Protein AF-A0A937QHF5-F1 (afdb_monomer_lite)

Foldseek 3Di:
DDLQQQDFLQLLLLLLVLVLVDPFQFQVVSVVSSVVRGDDPPSSVVLCVLLVQWDDDPRGIDGDPLSVVLSVVCVVDPCNSLSSLLQVVCSVLVDDGPCLVVVLVLLLQWDDDDLWTKHQDDPVSCVVCVSVVVRCVSSVQWDADPVRRMIIGDQFCVLSSLVSNVPDDDPPVSVVVSVVLQVVLQVLQLVVVLVVLLVVCVVPVVQSVVKDQVCVPPVLLLAGIWHWDNDAPPVRHTQIAGEHEFEAAPRPLDGDGDPSNLVSLVVCFQSYKYWYWHRPGRSDTDPVSTDIDGSCNVVEVVCVVVYDDDDDDDDDDDDDDDD

Structure (mmCIF, N/CA/C/O backbone):
data_AF-A0A937QHF5-F1
#
_entry.id   AF-A0A937QHF5-F1
#
loop_
_atom_site.group_PDB
_atom_site.id
_atom_site.type_symbol
_atom_site.label_atom_id
_atom_site.label_alt_id
_atom_site.label_comp_id
_atom_site.label_asym_id
_atom_site.label_entity_id
_atom_site.label_seq_id
_atom_site.pdbx_PDB_ins_code
_atom_site.Cartn_x
_atom_site.Cartn_y
_atom_site.Cartn_z
_atom_site.occupancy
_atom_site.B_iso_or_equiv
_atom_site.auth_seq_id
_atom_site.auth_comp_id
_atom_site.auth_asym_id
_atom_site.auth_atom_id
_atom_site.pdbx_PDB_model_num
ATOM 1 N N . MET A 1 1 ? -17.639 11.696 21.723 1.00 51.00 1 MET A N 1
ATOM 2 C CA . MET A 1 1 ? -16.588 10.668 21.865 1.00 51.00 1 MET A CA 1
ATOM 3 C C . MET A 1 1 ? -16.158 10.276 20.472 1.00 51.00 1 MET A C 1
ATOM 5 O O . MET A 1 1 ? -17.028 10.080 19.632 1.00 51.00 1 MET A O 1
ATOM 9 N N . SER A 1 2 ? -14.855 10.285 20.214 1.00 70.69 2 SER A N 1
ATOM 10 C CA . SER A 1 2 ? -14.292 9.905 18.921 1.00 70.69 2 SER A CA 1
ATOM 11 C C . SER A 1 2 ? -14.379 8.388 18.758 1.00 70.69 2 SER A C 1
ATOM 13 O O . SER A 1 2 ? -14.195 7.658 19.732 1.00 70.69 2 SER A O 1
ATOM 15 N N . ALA A 1 3 ? -14.625 7.901 17.537 1.00 77.19 3 ALA A N 1
ATOM 16 C CA . ALA A 1 3 ? -14.633 6.463 17.236 1.00 77.19 3 ALA A CA 1
ATOM 17 C C . ALA A 1 3 ? -13.312 5.772 17.637 1.00 77.19 3 ALA A C 1
ATOM 19 O O . ALA A 1 3 ? -13.292 4.588 17.947 1.00 77.19 3 ALA A O 1
ATOM 20 N N . PHE A 1 4 ? -12.222 6.539 17.702 1.00 91.19 4 PHE A N 1
ATOM 21 C CA . PHE A 1 4 ? -10.872 6.065 17.996 1.00 91.19 4 PHE A CA 1
ATOM 22 C C . PHE A 1 4 ? -10.519 6.032 19.488 1.00 91.19 4 PHE A C 1
ATOM 24 O O . PHE A 1 4 ? -9.491 5.468 19.843 1.00 91.19 4 PHE A O 1
ATOM 31 N N . ASP A 1 5 ? -11.349 6.590 20.380 1.00 89.62 5 ASP A N 1
ATOM 32 C CA . ASP A 1 5 ? -11.025 6.687 21.819 1.00 89.62 5 ASP A CA 1
ATOM 33 C C . ASP A 1 5 ? -10.860 5.310 22.494 1.00 89.62 5 ASP A C 1
ATOM 35 O O . ASP A 1 5 ? -10.278 5.203 23.572 1.00 89.62 5 ASP A O 1
ATOM 39 N N . LYS A 1 6 ? -11.392 4.254 21.869 1.00 93.25 6 LYS A N 1
ATOM 40 C CA . LYS A 1 6 ? -11.415 2.879 22.383 1.00 93.25 6 LYS A CA 1
ATOM 41 C C . LYS A 1 6 ? -10.720 1.884 21.453 1.00 93.25 6 LYS A C 1
ATOM 43 O O . LYS A 1 6 ? -10.974 0.687 21.576 1.00 93.25 6 LYS A O 1
ATOM 48 N N . ILE A 1 7 ? -9.902 2.373 20.521 1.00 94.50 7 ILE A N 1
ATOM 49 C CA . ILE A 1 7 ? -9.184 1.564 19.532 1.00 94.50 7 ILE A CA 1
ATOM 50 C C . ILE A 1 7 ? -7.680 1.780 19.714 1.00 94.50 7 ILE A C 1
ATOM 52 O O . ILE A 1 7 ? -7.208 2.905 19.851 1.00 94.50 7 ILE A O 1
ATOM 56 N N . SER A 1 8 ? -6.923 0.687 19.687 1.00 95.25 8 SER A N 1
ATOM 57 C CA . SER A 1 8 ? -5.464 0.668 19.793 1.00 95.25 8 SER A CA 1
ATOM 58 C C . SER A 1 8 ? -4.889 -0.523 19.035 1.00 95.25 8 SER A C 1
ATOM 60 O O . SER A 1 8 ? -5.563 -1.535 18.815 1.00 95.25 8 SER A O 1
ATOM 62 N N . VAL A 1 9 ? -3.608 -0.443 18.688 1.00 95.38 9 VAL A N 1
ATOM 63 C CA . VAL A 1 9 ? -2.824 -1.536 18.102 1.00 95.38 9 VAL A CA 1
ATOM 64 C C . VAL A 1 9 ? -2.873 -2.766 18.994 1.00 95.38 9 VAL A C 1
ATOM 66 O O . VAL A 1 9 ? -3.010 -3.876 18.486 1.00 95.38 9 VAL A O 1
ATOM 69 N N . ARG A 1 10 ? -2.838 -2.593 20.321 1.00 95.56 10 ARG A N 1
ATOM 70 C CA . ARG A 1 10 ? -2.976 -3.704 21.270 1.00 95.56 10 ARG A CA 1
ATOM 71 C C . ARG A 1 10 ? -4.306 -4.433 21.090 1.00 95.56 10 ARG A C 1
ATOM 73 O O . ARG A 1 10 ? -4.305 -5.651 20.960 1.00 95.56 10 ARG A O 1
ATOM 80 N N . GLN A 1 11 ? -5.422 -3.708 21.066 1.00 96.81 11 GLN A N 1
ATOM 81 C CA . GLN A 1 11 ? -6.750 -4.309 20.900 1.00 96.81 11 GLN A CA 1
ATOM 82 C C . GLN A 1 11 ? -6.880 -5.019 19.553 1.00 96.81 11 GLN A C 1
ATOM 84 O O . GLN A 1 11 ? -7.292 -6.176 19.496 1.00 96.81 11 GLN A O 1
ATOM 89 N N . ILE A 1 12 ? -6.443 -4.372 18.472 1.00 97.50 12 ILE A N 1
ATOM 90 C CA . ILE A 1 12 ? -6.476 -4.975 17.136 1.00 97.50 12 ILE A CA 1
ATOM 91 C C . ILE A 1 12 ? -5.572 -6.213 17.072 1.00 97.50 12 ILE A C 1
ATOM 93 O O . ILE A 1 12 ? -5.954 -7.219 16.472 1.00 97.50 12 ILE A O 1
ATOM 97 N N . SER A 1 13 ? -4.402 -6.175 17.712 1.00 96.81 13 SER A N 1
ATOM 98 C CA . SER A 1 13 ? -3.488 -7.313 17.803 1.00 96.81 13 SER A CA 1
ATOM 99 C C . SER A 1 13 ? -4.121 -8.473 18.565 1.00 96.81 13 SER A C 1
ATOM 101 O O . SER A 1 13 ? -4.090 -9.594 18.071 1.00 96.81 13 SER A O 1
ATOM 103 N N . THR A 1 14 ? -4.753 -8.221 19.716 1.00 97.06 14 THR A N 1
ATOM 104 C CA . THR A 1 14 ? -5.452 -9.260 20.490 1.00 97.06 14 THR A CA 1
ATOM 105 C C . THR A 1 14 ? -6.606 -9.874 19.701 1.00 97.06 14 THR A C 1
ATOM 107 O O . THR A 1 14 ? -6.771 -11.092 19.695 1.00 97.06 14 THR A O 1
ATOM 110 N N . LEU A 1 15 ? -7.403 -9.066 18.995 1.00 97.81 15 LEU A N 1
ATOM 111 C CA . LEU A 1 15 ? -8.476 -9.602 18.154 1.00 97.81 15 LEU A CA 1
ATOM 112 C C . LEU A 1 15 ? -7.919 -10.412 16.978 1.00 97.81 15 LEU A C 1
ATOM 114 O O . LEU A 1 15 ? -8.430 -11.492 16.685 1.00 97.81 15 LEU A O 1
ATOM 118 N N . SER A 1 16 ? -6.849 -9.929 16.344 1.00 97.00 16 SER A N 1
ATOM 119 C CA . SER A 1 16 ? -6.168 -10.633 15.252 1.00 97.00 16 SER A CA 1
ATOM 120 C C . SER A 1 16 ? -5.610 -11.976 15.719 1.00 97.00 16 SER A C 1
ATOM 122 O O . SER A 1 16 ? -5.812 -12.982 15.048 1.00 97.00 16 SER A O 1
ATOM 124 N N . GLU A 1 17 ? -4.997 -12.024 16.899 1.00 96.00 17 GLU A N 1
ATOM 125 C CA . GLU A 1 17 ? -4.512 -13.252 17.529 1.00 96.00 17 GLU A CA 1
ATOM 126 C C . GLU A 1 17 ? -5.655 -14.248 17.752 1.00 96.00 17 GLU A C 1
ATOM 128 O O . GLU A 1 17 ? -5.621 -15.349 17.201 1.00 96.00 17 GLU A O 1
ATOM 133 N N . VAL A 1 18 ? -6.733 -13.832 18.426 1.00 96.81 18 VAL A N 1
ATOM 134 C CA . VAL A 1 18 ? -7.896 -14.692 18.703 1.00 96.81 18 VAL A CA 1
ATOM 135 C C . VAL A 1 18 ? -8.549 -15.215 17.420 1.00 96.81 18 VAL A C 1
ATOM 137 O O . VAL A 1 18 ? -8.919 -16.393 17.353 1.00 96.81 18 VAL A O 1
ATOM 140 N N . LEU A 1 19 ? -8.703 -14.364 16.401 1.00 96.44 19 LEU A N 1
ATOM 141 C CA . LEU A 1 19 ? -9.231 -14.756 15.091 1.00 96.44 19 LEU A CA 1
ATOM 142 C C . LEU A 1 19 ? -8.278 -15.707 14.367 1.00 96.44 19 LEU A C 1
ATOM 144 O O . LEU A 1 19 ? -8.732 -16.647 13.716 1.00 96.44 19 LEU A O 1
ATOM 148 N N . SER A 1 20 ? -6.969 -15.490 14.498 1.00 94.25 20 SER A N 1
ATOM 149 C CA . SER A 1 20 ? -5.966 -16.363 13.908 1.00 94.25 20 SER A CA 1
ATOM 150 C C . SER A 1 20 ? -5.939 -17.726 14.592 1.00 94.25 20 SER A C 1
ATOM 152 O O . SER A 1 20 ? -5.767 -18.711 13.903 1.00 94.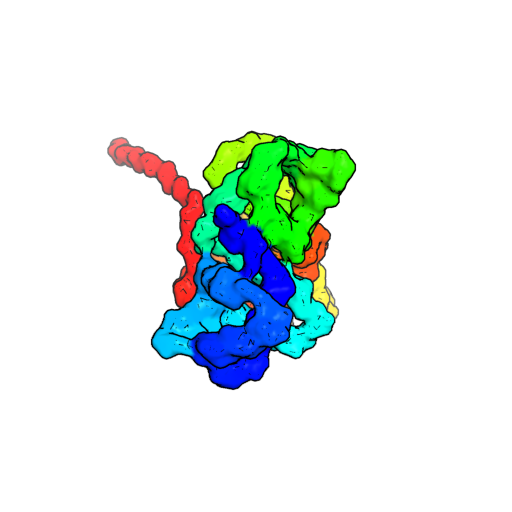25 20 SER A O 1
ATOM 154 N N . GLU A 1 21 ? -6.155 -17.853 15.895 1.00 92.94 21 GLU A N 1
ATOM 155 C CA . GLU A 1 21 ? -6.046 -19.145 16.594 1.00 92.94 21 GLU A CA 1
ATOM 156 C C . GLU A 1 21 ? -7.351 -19.950 16.612 1.00 92.94 21 GLU A C 1
ATOM 158 O O . GLU A 1 21 ? -7.370 -21.143 16.922 1.00 92.94 21 GLU A O 1
ATOM 163 N N . SER A 1 22 ? -8.476 -19.310 16.297 1.00 92.75 22 SER A N 1
ATOM 164 C CA . SER A 1 22 ? -9.787 -19.941 16.408 1.00 92.75 22 SER A CA 1
ATOM 165 C C . SER A 1 22 ? -10.148 -20.756 15.167 1.00 92.75 22 SER A C 1
ATOM 167 O O . SER A 1 22 ? -10.218 -20.246 14.054 1.00 92.75 22 SER A O 1
ATOM 169 N N . THR A 1 23 ? -10.468 -22.033 15.377 1.00 89.56 23 THR A N 1
ATOM 170 C CA . THR A 1 23 ? -10.995 -22.932 14.335 1.00 89.56 23 THR A CA 1
ATOM 171 C C . THR A 1 23 ? -12.448 -22.628 13.970 1.00 89.56 23 THR A C 1
ATOM 173 O O . THR A 1 23 ? -12.869 -22.875 12.843 1.00 89.56 23 THR A O 1
ATOM 176 N N . LEU A 1 24 ? -13.216 -22.077 14.916 1.00 93.00 24 LEU A N 1
ATOM 177 C CA . LEU A 1 24 ? -14.615 -21.699 14.748 1.00 93.00 24 LEU A CA 1
ATOM 178 C C . LEU A 1 24 ? -14.781 -20.195 14.980 1.00 93.00 24 LEU A C 1
ATOM 180 O O . LEU A 1 24 ? -14.560 -19.703 16.085 1.00 93.00 24 LEU A O 1
ATOM 184 N N . LEU A 1 25 ? -15.231 -19.479 13.953 1.00 95.69 25 LEU A N 1
ATOM 185 C CA . LEU A 1 25 ? -15.378 -18.023 13.966 1.00 95.69 25 LEU A CA 1
ATOM 186 C C . LEU A 1 25 ? -16.807 -17.587 14.334 1.00 95.69 25 LEU A C 1
ATOM 188 O O . LEU A 1 25 ? -17.426 -16.792 13.634 1.00 95.69 25 LEU A O 1
ATOM 192 N N . LYS A 1 26 ? -17.362 -18.123 15.428 1.00 97.50 26 LYS A N 1
ATOM 193 C CA . LYS A 1 26 ? -18.636 -17.630 15.991 1.00 97.50 26 LYS A CA 1
ATOM 194 C C . LYS A 1 26 ? -18.390 -16.359 16.801 1.00 97.50 26 LYS A C 1
ATOM 196 O O . LYS A 1 26 ? -17.503 -16.366 17.651 1.00 97.50 26 LYS A O 1
ATOM 201 N N . ARG A 1 27 ? -19.191 -15.310 16.592 1.00 96.75 27 ARG A N 1
ATOM 202 C CA . ARG A 1 27 ? -18.989 -13.990 17.212 1.00 96.75 27 ARG A CA 1
ATOM 203 C C . ARG A 1 27 ? -18.880 -14.058 18.734 1.00 96.75 27 ARG A C 1
ATOM 205 O O . ARG A 1 27 ? -17.865 -13.636 19.271 1.00 96.75 27 ARG A O 1
ATOM 212 N N . GLU A 1 28 ? -19.849 -14.680 19.401 1.00 96.44 28 GLU A N 1
ATOM 213 C CA . GLU A 1 28 ? -19.876 -14.816 20.868 1.00 96.44 28 GLU A CA 1
ATOM 214 C C . GLU A 1 28 ? -18.630 -15.526 21.424 1.00 96.44 28 GLU A C 1
ATOM 216 O O . GLU A 1 28 ? -18.090 -15.155 22.467 1.00 96.44 28 GLU A O 1
ATOM 221 N N . LEU A 1 29 ? -18.136 -16.546 20.710 1.00 96.94 29 LEU A N 1
ATOM 222 C CA . LEU A 1 29 ? -16.936 -17.281 21.110 1.00 96.94 29 LEU A CA 1
ATOM 223 C C . LEU A 1 29 ? -15.683 -16.409 20.982 1.00 96.94 29 LEU A C 1
ATOM 225 O O . LEU A 1 29 ? -14.833 -16.417 21.872 1.00 96.94 29 LEU A O 1
ATOM 229 N N . ILE A 1 30 ? -15.560 -15.686 19.869 1.00 98.19 30 ILE A N 1
ATOM 230 C CA . ILE A 1 30 ? -14.436 -14.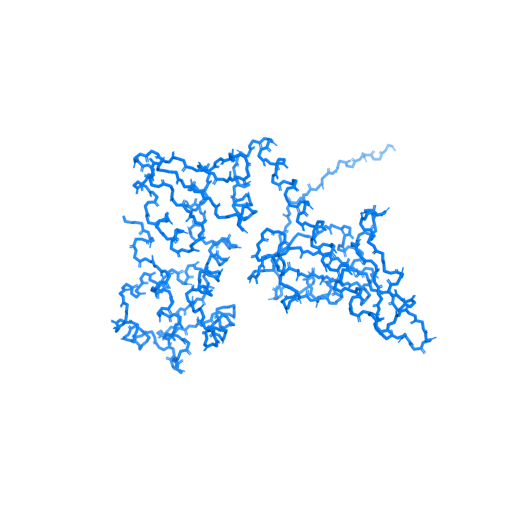783 19.617 1.00 98.19 30 ILE A CA 1
ATOM 231 C C . ILE A 1 30 ? -14.443 -13.636 20.629 1.00 98.19 30 ILE A C 1
ATOM 233 O O . ILE A 1 30 ? -13.404 -13.357 21.221 1.00 98.19 30 ILE A O 1
ATOM 237 N N . GLU A 1 31 ? -15.605 -13.045 20.897 1.00 98.25 31 GLU A N 1
ATOM 238 C CA . GLU A 1 31 ? -15.783 -12.008 21.913 1.00 98.25 31 GLU A CA 1
ATOM 239 C C . GLU A 1 31 ? -15.365 -12.501 23.302 1.00 98.25 31 GLU A C 1
ATOM 241 O O . GLU A 1 31 ? -14.530 -11.880 23.960 1.00 98.25 31 GLU A O 1
ATOM 246 N N . SER A 1 32 ? -15.858 -13.670 23.724 1.00 97.62 32 SER A N 1
ATOM 247 C CA . SER A 1 32 ? -15.503 -14.259 25.019 1.00 97.62 32 SER A CA 1
ATOM 248 C C . SER A 1 32 ? -14.000 -14.516 25.164 1.00 97.62 32 SER A C 1
ATOM 250 O O . SER A 1 32 ? -13.444 -14.319 26.245 1.00 97.62 32 SER A O 1
ATOM 252 N N . LYS A 1 33 ? -13.321 -14.953 24.096 1.00 97.69 33 LYS A N 1
ATOM 253 C CA . LYS A 1 33 ? -11.862 -15.140 24.096 1.00 97.69 33 LYS A CA 1
ATOM 254 C C . LYS A 1 33 ? -11.116 -13.808 24.134 1.00 97.69 33 LYS A C 1
ATOM 256 O O . LYS A 1 33 ? -10.178 -13.667 24.911 1.00 97.69 33 LYS A O 1
ATOM 261 N N . TYR A 1 34 ? -11.546 -12.842 23.328 1.00 98.00 34 TYR A N 1
ATOM 262 C CA . TYR A 1 34 ? -10.957 -11.508 23.254 1.00 98.00 34 TYR A CA 1
ATOM 263 C C . TYR A 1 34 ? -10.997 -10.789 24.607 1.00 98.00 34 TYR A C 1
ATOM 265 O O . TYR A 1 34 ? -9.974 -10.282 25.074 1.00 98.00 34 TYR A O 1
ATOM 273 N N . LEU A 1 35 ? -12.153 -10.820 25.278 1.00 97.75 35 LEU A N 1
ATOM 274 C CA . LEU A 1 35 ? -12.383 -10.121 26.545 1.00 97.75 35 LEU A CA 1
ATOM 275 C C . LEU A 1 35 ? -11.547 -10.657 27.720 1.00 97.75 35 LEU A C 1
ATOM 277 O O . LEU A 1 35 ? -11.534 -10.052 28.788 1.00 97.75 35 LEU A O 1
ATOM 281 N N . ARG A 1 36 ? -10.813 -11.765 27.540 1.00 97.06 36 ARG A N 1
ATOM 282 C CA . ARG A 1 36 ? -9.842 -12.258 28.532 1.00 97.06 36 ARG A CA 1
ATOM 283 C C . ARG A 1 36 ? -8.568 -11.416 28.579 1.00 97.06 36 ARG A C 1
ATOM 285 O O . ARG A 1 36 ? -7.939 -11.349 29.628 1.00 97.06 36 ARG A O 1
ATOM 292 N N . ASN A 1 37 ? -8.192 -10.801 27.456 1.00 96.06 37 ASN A N 1
ATOM 293 C CA . ASN A 1 37 ? -6.886 -10.157 27.276 1.00 96.06 37 ASN A CA 1
ATOM 294 C C . ASN A 1 37 ? -6.981 -8.672 26.876 1.00 96.06 37 ASN A C 1
ATOM 296 O O . ASN A 1 37 ? -5.985 -7.943 26.961 1.00 96.06 37 ASN A O 1
ATOM 300 N N . ALA A 1 38 ? -8.164 -8.215 26.455 1.00 96.31 38 ALA A N 1
ATOM 301 C CA . ALA A 1 38 ? -8.421 -6.848 26.017 1.00 96.31 38 ALA A CA 1
ATOM 302 C C . ALA A 1 38 ? -9.860 -6.399 26.331 1.00 96.31 38 ALA A C 1
ATOM 304 O O . ALA A 1 38 ? -10.713 -7.189 26.723 1.00 96.31 38 ALA A O 1
ATOM 305 N N . THR A 1 39 ? -10.132 -5.106 26.157 1.00 96.31 39 THR A N 1
ATOM 306 C CA . THR A 1 39 ? -11.449 -4.479 26.356 1.00 96.31 39 THR A CA 1
ATOM 307 C C . THR A 1 39 ? -11.976 -3.888 25.046 1.00 96.31 39 THR A C 1
ATOM 309 O O . THR A 1 39 ? -11.252 -3.829 24.051 1.00 96.31 39 THR A O 1
ATOM 312 N N . HIS A 1 40 ? -13.234 -3.437 25.034 1.00 96.69 40 HIS A N 1
ATOM 313 C CA . HIS A 1 40 ? -13.861 -2.767 23.879 1.00 96.69 40 HIS A CA 1
ATOM 314 C C . HIS A 1 40 ? -13.893 -3.642 22.614 1.00 96.69 40 HIS A C 1
ATOM 316 O O . HIS A 1 40 ? -13.440 -3.244 21.538 1.00 96.69 40 HIS A O 1
ATOM 322 N N . PHE A 1 41 ? -14.390 -4.879 22.759 1.00 97.25 41 PHE A N 1
ATOM 323 C CA . PHE A 1 41 ? -14.550 -5.806 21.634 1.00 97.25 41 PHE A CA 1
ATOM 324 C C . PHE A 1 41 ? -15.405 -5.193 20.530 1.00 97.25 41 PHE A C 1
ATOM 326 O O . PHE A 1 41 ? -15.016 -5.239 19.366 1.00 97.25 41 PHE A O 1
ATOM 333 N N . GLN A 1 42 ? -16.537 -4.595 20.913 1.00 96.56 42 GLN A N 1
ATOM 334 C CA . GLN A 1 42 ? -17.504 -4.041 19.979 1.00 96.56 42 GLN A CA 1
ATOM 335 C C . GLN A 1 42 ? -16.866 -2.992 19.074 1.00 96.56 42 GLN A C 1
ATOM 337 O O . GLN A 1 42 ? -16.914 -3.125 17.857 1.00 96.56 42 GLN A O 1
ATOM 342 N N . GLU A 1 43 ? -16.196 -2.010 19.674 1.00 96.94 43 GLU A N 1
ATOM 343 C CA . GLU A 1 43 ? -15.560 -0.911 18.955 1.00 96.94 43 GLU A CA 1
ATOM 344 C C . GLU A 1 43 ? -14.395 -1.396 18.082 1.00 96.94 43 GLU A C 1
ATOM 346 O O . GLU A 1 43 ? -14.226 -0.945 16.951 1.00 96.94 43 GLU A O 1
ATOM 351 N N . THR A 1 44 ? -13.620 -2.371 18.565 1.00 97.44 44 THR A N 1
ATOM 352 C CA . THR A 1 44 ? -12.521 -2.963 17.785 1.00 97.44 44 THR A CA 1
ATOM 353 C C . THR A 1 44 ? -13.054 -3.760 16.590 1.00 97.44 44 THR A C 1
ATOM 355 O O . THR A 1 44 ? -12.501 -3.682 15.494 1.00 97.44 44 THR A O 1
ATOM 358 N N . PHE A 1 45 ? -14.131 -4.526 16.777 1.00 97.50 45 PHE A N 1
ATOM 359 C CA . PHE A 1 45 ? -14.739 -5.325 15.717 1.00 97.50 45 PHE A CA 1
ATOM 360 C C . PHE A 1 45 ? -15.407 -4.443 14.658 1.00 97.50 45 PHE A C 1
ATOM 362 O O . PHE A 1 45 ? -15.149 -4.634 13.471 1.00 97.50 45 PHE A O 1
ATOM 369 N N . GLU A 1 46 ? -16.193 -3.448 15.078 1.00 96.19 46 GLU A N 1
ATOM 370 C CA . GLU A 1 46 ? -16.816 -2.457 14.189 1.00 96.19 46 GLU A CA 1
ATOM 371 C C . GLU A 1 46 ? -15.766 -1.711 13.365 1.00 96.19 46 GLU A C 1
ATOM 373 O O . GLU A 1 46 ? -15.908 -1.598 12.150 1.00 96.19 46 GLU A O 1
ATOM 378 N N . PHE A 1 47 ? -14.651 -1.307 13.979 1.00 95.94 47 PHE A N 1
ATOM 379 C CA . PHE A 1 47 ? -13.542 -0.698 13.251 1.00 95.94 47 PHE A CA 1
ATOM 380 C C . PHE A 1 47 ? -13.011 -1.605 12.132 1.00 95.94 47 PHE A C 1
ATOM 382 O O . PHE A 1 47 ? -12.854 -1.164 10.995 1.00 95.94 47 PHE A O 1
ATOM 389 N N . LEU A 1 48 ? -12.783 -2.895 12.404 1.00 95.94 48 LEU A N 1
ATOM 390 C CA . LEU A 1 48 ? -12.356 -3.838 11.363 1.00 95.94 48 LEU A CA 1
ATOM 391 C C . LEU A 1 48 ? -13.437 -4.070 10.288 1.00 95.94 48 LEU A C 1
ATOM 393 O O . LEU A 1 48 ? -13.091 -4.349 9.134 1.00 95.94 48 LEU A O 1
ATOM 397 N N . GLN A 1 49 ? -14.726 -3.954 10.627 1.00 94.56 49 GLN A N 1
ATOM 398 C CA . GLN A 1 49 ? -15.819 -3.985 9.647 1.00 94.56 49 GLN A CA 1
ATOM 399 C C . GLN A 1 49 ? -15.798 -2.747 8.746 1.00 94.56 49 GLN A C 1
ATOM 401 O O . GLN A 1 49 ? -15.902 -2.886 7.528 1.00 94.56 49 GLN A O 1
ATOM 406 N N . ASP A 1 50 ? -15.581 -1.563 9.316 1.00 93.06 50 ASP A N 1
ATOM 407 C CA . ASP A 1 50 ? -15.492 -0.295 8.585 1.00 93.06 50 ASP A CA 1
ATOM 408 C C . ASP A 1 50 ? -14.274 -0.234 7.654 1.00 93.06 50 ASP A C 1
ATOM 410 O O . ASP A 1 50 ? -14.318 0.392 6.592 1.00 93.06 50 ASP A O 1
ATOM 414 N N . LEU A 1 51 ? -13.194 -0.941 8.004 1.00 89.38 51 LEU A N 1
ATOM 415 C CA . LEU A 1 51 ? -12.053 -1.177 7.113 1.00 89.38 51 LEU A CA 1
ATOM 416 C C . LEU A 1 51 ? -12.319 -2.259 6.049 1.00 89.38 51 LEU A C 1
ATOM 418 O O . LEU A 1 51 ? -11.458 -2.534 5.205 1.00 89.38 51 LEU A O 1
ATOM 422 N N . ASN A 1 52 ? -13.500 -2.885 6.071 1.00 90.06 52 ASN A N 1
ATOM 423 C CA . ASN A 1 52 ? -13.884 -4.021 5.236 1.00 90.06 52 ASN A CA 1
ATOM 424 C C . ASN A 1 52 ? -12.851 -5.161 5.314 1.00 90.06 52 ASN A C 1
ATOM 426 O O . ASN A 1 52 ? -12.385 -5.675 4.292 1.00 90.06 52 ASN A O 1
ATOM 430 N N . LEU A 1 53 ? -12.456 -5.521 6.538 1.00 93.31 53 LEU A N 1
ATOM 431 C CA . LEU A 1 53 ? -11.538 -6.627 6.842 1.00 93.31 53 LEU A CA 1
ATOM 432 C C . LEU A 1 53 ? -12.288 -7.853 7.367 1.00 93.31 53 LEU A C 1
ATOM 434 O O . LEU A 1 53 ? -11.916 -8.995 7.075 1.00 93.31 53 LEU A O 1
ATOM 438 N N . VAL A 1 54 ? -13.378 -7.609 8.089 1.00 96.19 54 VAL A N 1
ATOM 439 C CA . VAL A 1 54 ? -14.289 -8.630 8.602 1.00 96.19 54 VAL A CA 1
ATOM 440 C C . VAL A 1 54 ? -15.734 -8.266 8.278 1.00 96.19 54 VAL A C 1
ATOM 442 O O . VAL A 1 54 ? -16.071 -7.110 8.041 1.00 96.19 54 VAL A O 1
ATOM 445 N N . GLU A 1 55 ? -16.595 -9.269 8.250 1.00 95.88 55 GLU A N 1
ATOM 446 C CA . GLU A 1 55 ? -18.042 -9.120 8.123 1.00 95.88 55 GLU A CA 1
ATOM 447 C C . GLU A 1 55 ? -18.706 -10.090 9.100 1.00 95.88 55 GLU A C 1
ATOM 449 O O . GLU A 1 55 ? -18.164 -11.162 9.360 1.00 95.88 55 GLU A O 1
ATOM 454 N N . GLU A 1 56 ? -19.877 -9.751 9.627 1.00 95.75 56 GLU A N 1
ATOM 455 C CA . GLU A 1 56 ? -20.699 -10.711 10.356 1.00 95.75 56 GLU A CA 1
ATOM 456 C C . GLU A 1 56 ? -21.897 -11.141 9.509 1.00 95.75 56 GLU A C 1
ATOM 458 O O . GLU A 1 56 ? -22.613 -10.306 8.957 1.00 95.75 56 GLU A O 1
ATOM 463 N N . ARG A 1 57 ? -22.151 -12.451 9.444 1.00 95.31 57 ARG A N 1
ATOM 464 C CA . ARG A 1 57 ? -23.395 -13.009 8.905 1.00 95.31 57 ARG A CA 1
ATOM 465 C C . ARG A 1 57 ? -23.912 -14.107 9.815 1.00 95.31 57 ARG A C 1
ATOM 467 O O . ARG A 1 57 ? -23.196 -15.068 10.082 1.00 95.31 57 ARG A O 1
ATOM 474 N N . ALA A 1 58 ? -25.162 -13.977 10.256 1.00 93.88 58 ALA A N 1
ATOM 475 C CA . ALA A 1 58 ? -25.847 -14.974 11.083 1.00 93.88 58 ALA A CA 1
ATOM 476 C C . ALA A 1 58 ? -25.013 -15.449 12.299 1.00 93.88 58 ALA A C 1
ATOM 478 O O . ALA A 1 58 ? -24.890 -16.648 12.548 1.00 93.88 58 ALA A O 1
ATOM 479 N N . GLY A 1 59 ? -24.388 -14.513 13.028 1.00 94.19 59 GLY A N 1
ATOM 480 C CA . GLY A 1 59 ? -23.562 -14.815 14.205 1.00 94.19 59 GLY A CA 1
ATOM 481 C C . GLY A 1 59 ? -22.166 -15.376 13.900 1.00 94.19 59 GLY A C 1
ATOM 482 O O . GLY A 1 59 ? -21.439 -15.754 14.824 1.00 94.19 59 GLY A O 1
ATOM 483 N N . GLN A 1 60 ? -21.770 -15.460 12.626 1.00 96.62 60 GLN A N 1
ATOM 484 C CA . GLN A 1 60 ? -20.430 -15.878 12.211 1.00 96.62 60 GLN A CA 1
ATOM 485 C C . GLN A 1 60 ? -19.612 -14.722 11.649 1.00 96.62 60 GLN A C 1
ATOM 487 O O . GLN A 1 60 ? -20.102 -13.929 10.848 1.00 96.62 60 GLN A O 1
ATOM 492 N N . ILE A 1 61 ? -18.336 -14.682 12.028 1.00 97.56 61 ILE A N 1
ATOM 493 C CA . ILE A 1 61 ? -17.343 -13.745 11.514 1.00 97.56 61 ILE A CA 1
ATOM 494 C C . ILE A 1 61 ? -16.736 -14.322 10.233 1.00 97.56 61 ILE A C 1
ATOM 496 O O . ILE A 1 61 ? -16.162 -15.411 10.215 1.00 97.56 61 ILE A O 1
ATOM 500 N N . ILE A 1 62 ? -16.829 -13.553 9.156 1.00 96.75 62 ILE A N 1
ATOM 501 C CA . ILE A 1 62 ? -16.273 -13.848 7.841 1.00 96.75 62 ILE A CA 1
ATOM 502 C C . ILE A 1 62 ? -15.046 -12.963 7.626 1.00 96.75 62 ILE A C 1
ATOM 504 O O . ILE A 1 62 ? -15.142 -11.738 7.601 1.00 96.75 62 ILE A O 1
ATOM 508 N N . LEU A 1 63 ? -13.888 -13.590 7.420 1.00 95.44 63 LEU A N 1
ATOM 509 C CA . LEU A 1 63 ? -12.634 -12.895 7.113 1.00 95.44 63 LEU A CA 1
ATOM 510 C C . LEU A 1 63 ? -12.543 -12.587 5.615 1.00 95.44 63 LEU A C 1
ATOM 512 O O . LEU A 1 63 ? -12.683 -13.499 4.790 1.00 95.44 63 LEU A O 1
ATOM 516 N N . ARG A 1 64 ? -12.247 -11.333 5.258 1.00 91.69 64 ARG A N 1
ATOM 517 C CA . ARG A 1 64 ? -11.939 -10.934 3.875 1.00 91.69 64 ARG A CA 1
ATOM 518 C C . ARG A 1 64 ? -10.564 -11.453 3.444 1.00 91.69 64 ARG A C 1
ATOM 520 O O . ARG A 1 64 ? -9.718 -11.759 4.279 1.00 91.69 64 ARG A O 1
ATOM 527 N N . GLY A 1 65 ? -10.346 -11.571 2.130 1.00 82.31 65 GLY A N 1
ATOM 528 C CA . GLY A 1 65 ? -9.151 -12.214 1.563 1.00 82.31 65 GLY A CA 1
ATOM 529 C C . GLY A 1 65 ? -7.830 -11.597 2.036 1.00 82.31 65 GLY A C 1
ATOM 530 O O . GLY A 1 65 ? -6.966 -12.316 2.526 1.00 82.31 65 GLY A O 1
ATOM 531 N N . ASN A 1 66 ? -7.719 -10.268 1.985 1.00 81.56 66 ASN A N 1
ATOM 532 C CA . ASN A 1 66 ? -6.538 -9.534 2.450 1.00 81.56 66 ASN A CA 1
ATOM 533 C C . ASN A 1 66 ? -6.286 -9.710 3.956 1.00 81.56 66 ASN A C 1
ATOM 535 O O . ASN A 1 66 ? -5.144 -9.873 4.373 1.00 81.56 66 ASN A O 1
ATOM 539 N N . TYR A 1 67 ? -7.341 -9.716 4.775 1.00 92.38 67 TYR A N 1
ATOM 540 C CA . TYR A 1 67 ? -7.192 -9.926 6.213 1.00 92.38 67 TYR A CA 1
ATOM 541 C C . TYR A 1 67 ? -6.825 -11.378 6.542 1.00 92.38 67 TYR A C 1
ATOM 543 O O . TYR A 1 67 ? -6.009 -11.624 7.420 1.00 92.38 67 TYR A O 1
ATOM 551 N N . ARG A 1 68 ? -7.347 -12.355 5.791 1.00 91.44 68 ARG A N 1
ATOM 552 C CA . ARG A 1 68 ? -6.966 -13.768 5.936 1.00 91.44 68 ARG A CA 1
ATOM 553 C C . ARG A 1 68 ? -5.489 -14.000 5.616 1.00 91.44 68 ARG A C 1
ATOM 555 O O . ARG A 1 68 ? -4.828 -14.726 6.351 1.00 91.44 68 ARG A O 1
ATOM 562 N N . GLU A 1 69 ? -4.980 -13.384 4.551 1.00 86.44 69 GLU A N 1
ATOM 563 C CA . GLU A 1 69 ? -3.552 -13.428 4.214 1.00 86.44 69 GLU A CA 1
ATOM 564 C C . GLU A 1 69 ? -2.705 -12.797 5.327 1.00 86.44 69 GLU A C 1
ATOM 566 O O . GLU A 1 69 ? -1.739 -13.402 5.794 1.00 86.44 69 GLU A O 1
ATOM 571 N N . PHE A 1 70 ? -3.114 -11.622 5.816 1.00 90.12 70 PHE A N 1
ATOM 572 C CA . PHE A 1 70 ? -2.480 -10.970 6.959 1.00 90.12 70 PHE A CA 1
ATOM 573 C C . PHE A 1 70 ? -2.426 -11.880 8.192 1.00 90.12 70 PHE A C 1
ATOM 575 O O . PHE A 1 70 ? -1.350 -12.060 8.756 1.00 90.12 70 PHE A O 1
ATOM 582 N N . LEU A 1 71 ? -3.541 -12.511 8.576 1.00 93.06 71 LEU A N 1
ATOM 583 C CA . LEU A 1 71 ? -3.590 -13.414 9.730 1.00 93.06 71 LEU A CA 1
ATOM 584 C C . LEU A 1 71 ? -2.703 -14.655 9.543 1.00 93.06 71 LEU A C 1
ATOM 586 O O . LEU A 1 71 ? -2.140 -15.155 10.515 1.00 93.06 71 LEU A O 1
ATOM 590 N N . GLY A 1 72 ? -2.532 -15.134 8.306 1.00 87.69 72 GLY A N 1
ATOM 591 C CA . GLY A 1 72 ? -1.576 -16.197 7.987 1.00 87.69 72 GLY A CA 1
ATOM 592 C C . GLY A 1 72 ? -0.128 -15.797 8.289 1.00 87.69 72 GLY A C 1
ATOM 593 O O . GLY A 1 72 ? 0.610 -16.572 8.894 1.00 87.69 72 GLY A O 1
ATOM 594 N N . ASN A 1 73 ? 0.256 -14.567 7.938 1.00 83.31 73 ASN A N 1
ATOM 595 C CA . ASN A 1 73 ? 1.579 -14.014 8.251 1.00 83.31 73 ASN A CA 1
ATOM 596 C C . ASN A 1 73 ? 1.731 -13.683 9.745 1.00 83.31 73 ASN A C 1
ATOM 598 O O . ASN A 1 73 ? 2.799 -13.885 10.321 1.00 83.31 73 ASN A O 1
ATOM 602 N N . PHE A 1 74 ? 0.651 -13.224 10.383 1.00 86.81 74 PHE A N 1
ATOM 603 C CA . PHE A 1 74 ? 0.614 -12.863 11.799 1.00 86.81 74 PHE A CA 1
ATOM 604 C C . PHE A 1 74 ? 0.979 -14.038 12.715 1.00 86.81 74 PHE A C 1
ATOM 606 O O . PHE A 1 74 ? 1.706 -13.852 13.684 1.00 86.81 74 PHE A O 1
ATOM 613 N N . ARG A 1 75 ? 0.563 -15.267 12.384 1.00 82.81 75 ARG A N 1
ATOM 614 C CA . ARG A 1 75 ? 0.914 -16.461 13.179 1.00 82.81 75 ARG A CA 1
ATOM 615 C C . ARG A 1 75 ? 2.414 -16.771 13.218 1.00 82.81 75 ARG A C 1
ATOM 617 O O . ARG A 1 75 ? 2.864 -17.454 14.128 1.00 82.81 75 ARG A O 1
ATOM 624 N N . ASN A 1 76 ? 3.173 -16.308 12.226 1.00 81.50 76 ASN A N 1
ATOM 625 C CA . ASN A 1 76 ? 4.573 -16.694 12.030 1.00 81.50 76 ASN A CA 1
ATOM 626 C C . ASN A 1 76 ? 5.562 -15.559 12.336 1.00 81.50 76 ASN A C 1
ATOM 628 O O . ASN A 1 76 ? 6.773 -15.761 12.239 1.00 81.50 76 ASN A O 1
ATOM 632 N N . THR A 1 77 ? 5.079 -14.358 12.667 1.00 84.88 77 THR A N 1
ATOM 633 C CA . THR A 1 77 ? 5.958 -13.208 12.901 1.00 84.88 77 THR A CA 1
ATOM 634 C C . THR A 1 77 ? 6.499 -13.175 14.327 1.00 84.88 77 THR A C 1
ATOM 636 O O . THR A 1 77 ? 5.788 -13.434 15.293 1.00 84.88 77 THR A O 1
ATOM 639 N N . GLN A 1 78 ? 7.758 -12.761 14.469 1.00 86.06 78 GLN A N 1
ATOM 640 C CA . GLN A 1 78 ? 8.354 -12.432 15.769 1.00 86.06 78 GLN A CA 1
ATOM 641 C C . GLN A 1 78 ? 7.970 -11.022 16.252 1.00 86.06 78 GLN A C 1
ATOM 643 O O . GLN A 1 78 ? 8.293 -10.641 17.375 1.00 86.06 78 GLN A O 1
ATOM 648 N N . ARG A 1 79 ? 7.304 -10.222 15.406 1.00 84.50 79 ARG A N 1
ATOM 649 C CA . ARG A 1 79 ? 6.922 -8.828 15.685 1.00 84.50 79 ARG A CA 1
ATOM 650 C C . ARG A 1 79 ? 5.447 -8.571 15.331 1.00 84.50 79 ARG A C 1
ATOM 652 O O . ARG A 1 79 ? 5.164 -7.842 14.379 1.00 84.50 79 ARG A O 1
ATOM 659 N N . PRO A 1 80 ? 4.490 -9.151 16.079 1.00 87.25 80 PRO A N 1
ATOM 660 C CA . PRO A 1 80 ? 3.059 -9.055 15.770 1.00 87.25 80 PRO A CA 1
ATOM 661 C C . PRO A 1 80 ? 2.534 -7.617 15.786 1.00 87.25 80 PRO A C 1
ATOM 663 O O . PRO A 1 80 ? 1.797 -7.226 14.884 1.00 87.25 80 PRO A O 1
ATOM 666 N N . ALA A 1 81 ? 2.965 -6.801 16.752 1.00 85.50 81 ALA A N 1
ATOM 667 C CA . ALA A 1 81 ? 2.543 -5.404 16.849 1.00 85.50 81 ALA A CA 1
ATOM 668 C C . ALA A 1 81 ? 2.973 -4.580 15.625 1.00 85.50 81 ALA A C 1
ATOM 670 O O . ALA A 1 81 ? 2.155 -3.856 15.065 1.00 85.50 81 ALA A O 1
ATOM 671 N N . GLN A 1 82 ? 4.220 -4.736 15.167 1.00 81.69 82 GLN A N 1
ATOM 672 C CA . GLN A 1 82 ? 4.719 -4.044 13.974 1.00 81.69 82 GLN A CA 1
ATOM 673 C C . GLN A 1 82 ? 3.913 -4.443 12.729 1.00 81.69 82 GLN A C 1
ATOM 675 O O . GLN A 1 82 ? 3.459 -3.581 11.982 1.00 81.69 82 GLN A O 1
ATOM 680 N N . LEU A 1 83 ? 3.646 -5.743 12.559 1.00 84.44 83 LEU A N 1
ATOM 681 C CA . LEU A 1 83 ? 2.846 -6.234 11.438 1.00 84.44 83 LEU A CA 1
ATOM 682 C C . LEU A 1 83 ? 1.420 -5.653 11.452 1.00 84.44 83 LEU A C 1
ATOM 684 O O . LEU A 1 83 ? 0.899 -5.269 10.406 1.00 84.44 83 LEU A O 1
ATOM 688 N N . VAL A 1 84 ? 0.793 -5.572 12.633 1.00 91.06 84 VAL A N 1
ATOM 689 C CA . VAL A 1 84 ? -0.530 -4.951 12.809 1.00 91.06 84 VAL A CA 1
ATOM 690 C C . VAL A 1 84 ? -0.488 -3.477 12.429 1.00 91.06 84 VAL A C 1
ATOM 692 O O . VAL A 1 84 ? -1.365 -3.041 11.689 1.00 91.06 84 VAL A O 1
ATOM 695 N N . ARG A 1 85 ? 0.512 -2.715 12.891 1.00 88.25 85 ARG A N 1
ATOM 696 C CA . ARG A 1 85 ? 0.640 -1.285 12.563 1.00 88.25 85 ARG A CA 1
ATOM 697 C C . ARG A 1 85 ? 0.666 -1.062 11.067 1.00 88.25 85 ARG A C 1
ATOM 699 O O . ARG A 1 85 ? -0.188 -0.362 10.537 1.00 88.25 85 ARG A O 1
ATOM 706 N N . GLU A 1 86 ? 1.596 -1.717 10.387 1.00 81.69 86 GLU A N 1
ATOM 707 C CA . GLU A 1 86 ? 1.808 -1.547 8.955 1.00 81.69 86 GLU A CA 1
ATOM 708 C C . GLU A 1 86 ? 0.557 -1.972 8.146 1.00 81.69 86 GLU A C 1
ATOM 710 O O . GLU A 1 86 ? 0.098 -1.256 7.244 1.00 81.69 86 GLU A O 1
ATOM 715 N N . PHE A 1 87 ? -0.069 -3.099 8.506 1.00 85.75 87 PHE A N 1
ATOM 716 C CA . PHE A 1 87 ? -1.278 -3.589 7.837 1.00 85.75 87 PHE A CA 1
ATOM 717 C C . PHE A 1 87 ? -2.511 -2.705 8.081 1.00 85.75 87 PHE A C 1
ATOM 719 O O . PHE A 1 87 ? -3.282 -2.429 7.157 1.00 85.75 87 PHE A O 1
ATOM 726 N N . ILE A 1 88 ? -2.727 -2.258 9.318 1.00 91.06 88 ILE A N 1
ATOM 727 C CA . ILE A 1 88 ? -3.875 -1.413 9.655 1.00 91.06 88 ILE A CA 1
ATOM 728 C C . ILE A 1 88 ? -3.696 -0.023 9.072 1.00 91.06 88 ILE A C 1
ATOM 730 O O . ILE A 1 88 ? -4.633 0.480 8.458 1.00 91.06 88 ILE A O 1
ATOM 734 N N . LEU A 1 89 ? -2.502 0.561 9.177 1.00 85.50 89 LEU A N 1
ATOM 735 C CA . LEU A 1 89 ? -2.193 1.857 8.585 1.00 85.50 89 LEU A CA 1
ATOM 736 C C . LEU A 1 89 ? -2.474 1.838 7.083 1.00 85.50 89 LEU A C 1
ATOM 738 O O . LEU A 1 89 ? -3.212 2.671 6.565 1.00 85.50 89 LEU A O 1
ATOM 742 N N . SER A 1 90 ? -1.979 0.830 6.372 1.00 77.69 90 SER A N 1
ATOM 743 C CA . SER A 1 90 ? -2.247 0.724 4.941 1.00 77.69 90 SER A CA 1
ATOM 744 C C . SER A 1 90 ? -3.719 0.480 4.603 1.00 77.69 90 SER A C 1
ATOM 746 O O . SER A 1 90 ? -4.199 1.020 3.607 1.00 77.69 90 SER A O 1
ATOM 748 N N . SER A 1 91 ? -4.453 -0.285 5.411 1.00 83.25 91 SER A N 1
ATOM 749 C CA . SER A 1 91 ? -5.895 -0.495 5.225 1.00 83.25 91 SER A CA 1
ATOM 750 C C . SER A 1 91 ? -6.694 0.786 5.481 1.00 83.25 91 SER A C 1
ATOM 752 O O . SER A 1 91 ? -7.657 1.065 4.767 1.00 83.25 91 SER A O 1
ATOM 754 N N . PHE A 1 92 ? -6.262 1.576 6.464 1.00 84.19 92 PHE A N 1
ATOM 755 C CA . PHE A 1 92 ? -6.878 2.828 6.884 1.00 84.19 92 PHE A CA 1
ATOM 756 C C . PHE A 1 92 ? -6.654 3.960 5.876 1.00 84.19 92 PHE A C 1
ATOM 758 O O . PHE A 1 92 ? -7.592 4.691 5.564 1.00 84.19 92 PHE A O 1
ATOM 765 N N . LEU A 1 93 ? -5.440 4.075 5.323 1.00 76.38 93 LEU A N 1
ATOM 766 C CA . LEU A 1 93 ? -5.078 5.152 4.397 1.00 76.38 93 LEU A CA 1
ATOM 767 C C . LEU A 1 93 ? -5.483 4.868 2.940 1.00 76.38 93 LEU A C 1
ATOM 769 O O . LEU A 1 93 ? -5.833 5.784 2.203 1.00 76.38 93 LEU A O 1
ATOM 773 N N . ASN A 1 94 ? -5.452 3.609 2.491 1.00 63.75 94 ASN A N 1
ATOM 774 C CA . ASN A 1 94 ? -5.566 3.304 1.058 1.00 63.75 94 ASN A CA 1
ATOM 775 C C . ASN A 1 94 ? -6.988 3.003 0.574 1.00 63.75 94 ASN A C 1
ATOM 777 O O . ASN A 1 94 ? -7.177 2.715 -0.609 1.00 63.75 94 ASN A O 1
ATOM 781 N N . ARG A 1 95 ? -8.011 3.028 1.428 1.00 63.88 95 ARG A N 1
ATOM 782 C CA . ARG A 1 95 ? -9.396 2.740 1.023 1.00 63.88 95 ARG A CA 1
ATOM 783 C C . ARG A 1 95 ? -10.324 3.866 1.444 1.00 63.88 95 ARG A C 1
ATOM 785 O O . ARG A 1 95 ? -10.092 4.531 2.446 1.00 63.88 95 ARG A O 1
ATOM 792 N N . ALA A 1 96 ? -11.388 4.063 0.668 1.00 69.88 96 ALA A N 1
ATOM 793 C CA . ALA A 1 96 ? -12.509 4.860 1.136 1.00 69.88 96 ALA A CA 1
ATOM 794 C C . ALA A 1 96 ? -13.142 4.108 2.312 1.00 69.88 96 ALA A C 1
ATOM 796 O O . ALA A 1 96 ? -13.697 3.024 2.134 1.00 69.88 96 ALA A O 1
ATOM 797 N N . THR A 1 97 ? -12.993 4.669 3.503 1.00 82.50 97 THR A N 1
ATOM 798 C CA . THR A 1 97 ? -13.594 4.196 4.747 1.00 82.50 97 THR A CA 1
ATOM 799 C C . THR A 1 97 ? -14.556 5.273 5.249 1.00 82.50 97 THR A C 1
ATOM 801 O O . THR A 1 97 ? -14.451 6.436 4.834 1.00 82.50 97 THR A O 1
ATOM 804 N N . PRO A 1 98 ? -15.465 4.948 6.181 1.00 85.88 98 PRO A N 1
ATOM 805 C CA . PRO A 1 98 ? -16.267 5.964 6.866 1.00 85.88 98 PRO A CA 1
ATOM 806 C C . PRO A 1 98 ? -15.416 7.067 7.525 1.00 85.88 98 PRO A C 1
ATOM 808 O O . PRO A 1 98 ? -15.877 8.191 7.706 1.00 85.88 98 PRO A O 1
ATOM 811 N N . TYR A 1 99 ? -14.147 6.773 7.827 1.00 87.62 99 TYR A N 1
ATOM 812 C CA . TYR A 1 99 ? -13.207 7.681 8.479 1.00 87.62 99 TYR A CA 1
ATOM 813 C C . TYR A 1 99 ? -12.442 8.597 7.519 1.00 87.62 99 TYR A C 1
ATOM 815 O O . TYR A 1 99 ? -11.821 9.553 7.980 1.00 87.62 99 TYR A O 1
ATOM 823 N N . THR A 1 100 ? -12.480 8.351 6.202 1.00 82.62 100 THR A N 1
ATOM 824 C CA . THR A 1 100 ? -11.662 9.095 5.227 1.00 82.62 100 THR A CA 1
ATOM 825 C C . THR A 1 100 ? -11.879 10.605 5.319 1.00 82.62 100 THR A C 1
ATOM 827 O O . THR A 1 100 ? -10.911 11.352 5.268 1.00 82.62 100 THR A O 1
ATOM 830 N N . GLY A 1 101 ? -13.120 11.073 5.494 1.00 81.06 101 GLY A N 1
ATOM 831 C CA . GLY A 1 101 ? -13.396 12.509 5.620 1.00 81.06 101 GLY A CA 1
ATOM 832 C C . GLY A 1 101 ? -12.738 13.138 6.851 1.00 81.06 101 GLY A C 1
ATOM 833 O O . GLY A 1 101 ? -12.114 14.188 6.743 1.00 81.06 101 GLY A O 1
ATOM 834 N N . TYR A 1 102 ? -12.823 12.466 8.001 1.00 87.12 102 TYR A N 1
ATOM 835 C CA . TYR A 1 102 ? -12.230 12.937 9.255 1.00 87.12 102 TYR A CA 1
ATOM 836 C C . TYR A 1 102 ? -10.698 12.865 9.240 1.00 87.12 102 TYR A C 1
ATOM 838 O O . TYR A 1 102 ? -10.031 13.763 9.746 1.00 87.12 102 TYR A O 1
ATOM 846 N N . LEU A 1 103 ? -10.136 11.832 8.608 1.00 86.38 103 LEU A N 1
ATOM 847 C CA . LEU A 1 103 ? -8.699 11.723 8.382 1.00 86.38 103 LEU A CA 1
ATOM 848 C C . LEU A 1 103 ? -8.182 12.858 7.490 1.00 86.38 103 LEU A C 1
ATOM 850 O O . LEU A 1 103 ? -7.186 13.484 7.831 1.00 86.38 103 LEU A O 1
ATOM 854 N N . VAL A 1 104 ? -8.860 13.141 6.375 1.00 80.81 104 VAL A N 1
ATOM 855 C CA . VAL A 1 104 ? -8.479 14.232 5.465 1.00 80.81 104 VAL A CA 1
ATOM 856 C C . VAL A 1 104 ? -8.561 15.589 6.170 1.00 80.81 104 VAL A C 1
ATOM 858 O O . VAL A 1 104 ? -7.624 16.369 6.057 1.00 80.81 104 VAL A O 1
ATOM 861 N N . ASP A 1 105 ? -9.621 15.842 6.945 1.00 84.88 105 ASP A N 1
ATOM 862 C CA . ASP A 1 105 ? -9.783 17.062 7.760 1.00 84.88 105 ASP A CA 1
ATOM 863 C C . ASP A 1 105 ? -8.666 17.233 8.806 1.00 84.88 105 ASP A C 1
ATOM 865 O O . ASP A 1 105 ? -8.231 18.345 9.091 1.00 84.88 105 ASP A O 1
ATOM 869 N N . PHE A 1 106 ? -8.159 16.134 9.370 1.00 88.81 106 PHE A N 1
ATOM 870 C CA . PHE A 1 106 ? -7.013 16.173 10.277 1.00 88.81 106 PHE A CA 1
ATOM 871 C C . PHE A 1 106 ? -5.692 16.427 9.537 1.00 88.81 106 PHE A C 1
ATOM 873 O O . PHE A 1 106 ? -4.927 17.311 9.928 1.00 88.81 106 PHE A O 1
ATOM 880 N N . LEU A 1 107 ? -5.425 15.678 8.462 1.00 85.00 107 LEU A N 1
ATOM 881 C CA . LEU A 1 107 ? -4.178 15.775 7.699 1.00 85.00 107 LEU A CA 1
ATOM 882 C C . LEU A 1 107 ? -4.048 17.094 6.931 1.00 85.00 107 LEU A C 1
ATOM 884 O O . LEU A 1 107 ? -2.929 17.512 6.651 1.00 85.00 107 LEU A O 1
ATOM 888 N N . SER A 1 108 ? -5.148 17.786 6.626 1.00 80.00 108 SER A N 1
ATOM 889 C CA . SER A 1 108 ? -5.101 19.101 5.974 1.00 80.00 108 SER A CA 1
ATOM 890 C C . SER A 1 108 ? -4.486 20.201 6.841 1.00 80.00 108 SER A C 1
ATOM 892 O O . SER A 1 108 ? -4.185 21.268 6.325 1.00 80.00 108 SER A O 1
ATOM 894 N N . ASN A 1 109 ? -4.300 19.965 8.144 1.00 85.75 109 ASN A N 1
ATOM 895 C CA . ASN A 1 109 ? -3.643 20.930 9.029 1.00 85.75 109 ASN A CA 1
ATOM 896 C C . ASN A 1 109 ? -2.108 20.804 9.018 1.00 85.75 109 ASN A C 1
ATOM 898 O O . ASN A 1 109 ? -1.432 21.596 9.669 1.00 85.75 109 ASN A O 1
ATOM 902 N N . PHE A 1 110 ? -1.556 19.805 8.318 1.00 85.44 110 PHE A N 1
ATOM 903 C CA . PHE A 1 110 ? -0.112 19.612 8.200 1.00 85.44 110 PHE A CA 1
ATOM 904 C C . PHE A 1 110 ? 0.452 20.417 7.032 1.00 85.44 110 PHE A C 1
ATOM 906 O O . PHE A 1 110 ? -0.033 20.300 5.907 1.00 85.44 110 PHE A O 1
ATOM 913 N N . CYS A 1 111 ? 1.518 21.169 7.291 1.00 79.12 111 CYS A N 1
ATOM 914 C CA . CYS A 1 111 ? 2.288 21.905 6.295 1.00 79.12 111 CYS A CA 1
ATOM 915 C C . CYS A 1 111 ? 3.706 21.339 6.166 1.00 79.12 111 CYS A C 1
ATOM 917 O O . CYS A 1 111 ? 4.206 20.646 7.054 1.00 79.12 111 CYS A O 1
ATOM 919 N N . TRP A 1 112 ? 4.358 21.611 5.039 1.00 72.94 112 TRP A N 1
ATOM 920 C CA . TRP A 1 112 ? 5.757 21.250 4.848 1.00 72.94 112 TRP A CA 1
ATOM 921 C C . TRP A 1 112 ? 6.683 22.249 5.545 1.00 72.94 112 TRP A C 1
ATOM 923 O O . TRP A 1 112 ? 6.640 23.446 5.267 1.00 72.94 112 TRP A O 1
ATOM 933 N N . THR A 1 113 ? 7.571 21.733 6.392 1.00 73.81 113 THR A N 1
ATOM 934 C CA . THR A 1 113 ? 8.698 22.469 6.974 1.00 73.81 113 THR A CA 1
ATOM 935 C C . THR A 1 113 ? 9.982 21.725 6.607 1.00 73.81 113 THR A C 1
ATOM 937 O O . THR A 1 113 ? 10.360 20.741 7.247 1.00 73.81 113 THR A O 1
ATOM 940 N N . GLY A 1 114 ? 10.648 22.157 5.534 1.00 71.94 114 GLY A N 1
ATOM 941 C CA . GLY A 1 114 ? 11.828 21.467 5.005 1.00 71.94 114 GLY A CA 1
ATOM 942 C C . GLY A 1 114 ? 11.488 20.082 4.444 1.00 71.94 114 GLY A C 1
ATOM 943 O O . GLY A 1 114 ? 10.725 19.956 3.490 1.00 71.94 114 GLY A O 1
ATOM 944 N N . ASP A 1 115 ? 12.062 19.025 5.019 1.00 66.06 115 ASP A N 1
ATOM 945 C CA . ASP A 1 115 ? 11.857 17.641 4.576 1.00 66.06 115 ASP A CA 1
ATOM 946 C C . ASP A 1 115 ? 10.658 16.943 5.246 1.00 66.06 115 ASP A C 1
ATOM 948 O O . ASP A 1 115 ? 10.271 15.848 4.817 1.00 66.06 115 ASP A O 1
ATOM 952 N N . ARG A 1 116 ? 10.032 17.586 6.242 1.00 70.94 116 ARG A N 1
ATOM 953 C CA . ARG A 1 116 ? 9.002 17.010 7.120 1.00 70.94 116 ARG A CA 1
ATOM 954 C C . ARG A 1 116 ? 7.647 17.689 6.957 1.00 70.94 116 ARG A C 1
ATOM 956 O O . ARG A 1 116 ? 7.571 18.885 6.697 1.00 70.94 116 ARG A O 1
ATOM 963 N N . GLN A 1 117 ? 6.578 16.920 7.161 1.00 76.31 117 GLN A N 1
ATOM 964 C CA . GLN A 1 117 ? 5.233 17.469 7.336 1.00 76.31 117 GLN A CA 1
ATOM 965 C C . GLN A 1 117 ? 4.940 17.646 8.817 1.00 76.31 117 GLN A C 1
ATOM 967 O O . GLN A 1 117 ? 5.036 16.685 9.586 1.00 76.31 117 GLN A O 1
ATOM 972 N N . GLU A 1 118 ? 4.557 18.857 9.195 1.00 85.81 118 GLU A N 1
ATOM 973 C CA . GLU A 1 118 ? 4.371 19.265 10.576 1.00 85.81 118 GLU A CA 1
ATOM 974 C C . GLU A 1 118 ? 3.011 19.930 10.798 1.00 85.81 118 GLU A C 1
ATOM 976 O O . GLU A 1 118 ? 2.478 20.598 9.919 1.00 85.81 118 GLU A O 1
ATOM 981 N N . PHE A 1 119 ? 2.451 19.760 11.993 1.00 88.38 119 PHE A N 1
ATOM 982 C CA . PHE A 1 119 ? 1.226 20.426 12.427 1.00 88.38 119 PHE A CA 1
ATOM 983 C C . PHE A 1 119 ? 1.344 20.833 13.894 1.00 88.38 119 PHE A C 1
ATOM 985 O O . PHE A 1 119 ? 1.524 19.980 14.764 1.00 88.38 119 PHE A O 1
ATOM 992 N N . THR A 1 120 ? 1.189 22.124 14.180 1.00 91.94 120 THR A N 1
ATOM 993 C CA . THR A 1 120 ? 1.127 22.654 15.548 1.00 91.94 120 THR A CA 1
ATOM 994 C C . THR A 1 120 ? -0.323 23.016 15.899 1.00 91.94 120 THR A C 1
ATOM 996 O O . THR A 1 120 ? -0.773 24.115 15.577 1.00 91.94 120 THR A O 1
ATOM 999 N N . PRO A 1 121 ? -1.093 22.112 16.533 1.00 91.50 121 PRO A N 1
ATOM 1000 C CA . PRO A 1 121 ? -2.502 22.328 16.856 1.00 91.50 121 PRO A CA 1
ATOM 1001 C C . PRO A 1 121 ? -2.742 23.341 17.980 1.00 91.50 121 PRO A C 1
ATOM 1003 O O . PRO A 1 121 ? -2.101 23.331 19.040 1.00 91.50 121 PRO A O 1
ATOM 1006 N N . THR A 1 122 ? -3.825 24.095 17.835 1.00 92.19 122 THR A N 1
ATOM 1007 C CA . THR A 1 122 ? -4.473 24.828 18.926 1.00 92.19 122 THR A CA 1
ATOM 1008 C C . THR A 1 122 ? -5.047 23.876 19.984 1.00 92.19 122 THR A C 1
ATOM 1010 O O . THR A 1 122 ? -5.246 22.680 19.758 1.00 92.19 122 THR A O 1
ATOM 1013 N N . VAL A 1 123 ? -5.391 24.402 21.167 1.00 90.62 123 VAL A N 1
ATOM 1014 C CA . VAL A 1 123 ? -6.049 23.617 22.234 1.00 90.62 123 VAL A CA 1
ATOM 1015 C C . VAL A 1 123 ? -7.334 22.952 21.728 1.00 90.62 123 VAL A C 1
ATOM 1017 O O . VAL A 1 123 ? -7.588 21.785 22.029 1.00 90.62 123 VAL A O 1
ATOM 1020 N N . HIS A 1 124 ? -8.131 23.683 20.944 1.00 91.56 124 HIS A N 1
ATOM 1021 C CA . HIS A 1 124 ? -9.386 23.179 20.397 1.00 91.56 124 HIS A CA 1
ATOM 1022 C C . HIS A 1 124 ? -9.150 22.009 19.434 1.00 91.56 124 HIS A C 1
ATOM 1024 O O . HIS A 1 124 ? -9.790 20.968 19.567 1.00 91.56 124 HIS A O 1
ATOM 1030 N N . GLU A 1 125 ? -8.184 22.131 18.524 1.00 91.38 125 GLU A N 1
ATOM 1031 C CA . GLU A 1 125 ? -7.832 21.068 17.574 1.00 91.38 125 GLU A CA 1
ATOM 1032 C C . GLU A 1 125 ? -7.264 19.835 18.281 1.00 91.38 125 GLU A C 1
ATOM 1034 O O . GLU A 1 125 ? -7.621 18.708 17.938 1.00 91.38 125 GLU A O 1
ATOM 1039 N N . ARG A 1 126 ? -6.460 20.017 19.339 1.00 89.94 126 ARG A N 1
ATOM 1040 C CA . ARG A 1 126 ? -5.964 18.892 20.152 1.00 89.94 126 ARG A CA 1
ATOM 1041 C C . ARG A 1 126 ? -7.087 18.079 20.785 1.00 89.94 126 ARG A C 1
ATOM 1043 O O . ARG A 1 126 ? -6.942 16.864 20.913 1.00 89.94 126 ARG A O 1
ATOM 1050 N N . LEU A 1 127 ? -8.165 18.738 21.208 1.00 89.56 127 LEU A N 1
ATOM 1051 C CA . LEU A 1 127 ? -9.345 18.076 21.764 1.00 89.56 127 LEU A CA 1
ATOM 1052 C C . LEU A 1 127 ? -10.213 17.464 20.659 1.00 89.56 127 LEU A C 1
ATOM 1054 O O . LEU A 1 127 ? -10.658 16.329 20.808 1.00 89.56 127 LEU A O 1
ATOM 1058 N N . LYS A 1 128 ? -10.408 18.178 19.542 1.00 91.81 128 LYS A N 1
ATOM 1059 C CA . LYS A 1 128 ? -11.179 17.712 18.376 1.00 91.81 128 LYS A CA 1
ATOM 1060 C C . LYS A 1 128 ? -10.604 16.424 17.787 1.00 91.81 128 LYS A C 1
ATOM 1062 O O . LYS A 1 128 ? -11.370 15.540 17.409 1.00 91.81 128 LYS A O 1
ATOM 1067 N N . TYR A 1 129 ? -9.279 16.319 17.697 1.00 92.56 129 TYR A N 1
ATOM 1068 C CA . TYR A 1 129 ? -8.587 15.210 17.034 1.00 92.56 129 TYR A CA 1
ATOM 1069 C C . TYR A 1 129 ? -7.968 14.189 17.992 1.00 92.56 129 TYR A C 1
ATOM 1071 O O . TYR A 1 129 ? -7.232 13.319 17.541 1.00 92.56 129 TYR A O 1
ATOM 1079 N N . SER A 1 130 ? -8.239 14.265 19.299 1.00 92.44 130 SER A N 1
ATOM 1080 C CA . SER A 1 130 ? -7.534 13.479 20.323 1.00 92.44 130 SER A CA 1
ATOM 1081 C C . SER A 1 130 ? -7.511 11.973 20.039 1.00 92.44 130 SER A C 1
ATOM 1083 O O . SER A 1 130 ? -6.431 11.386 20.021 1.00 92.44 130 SER A O 1
ATOM 1085 N N . GLY A 1 131 ? -8.670 11.366 19.766 1.00 93.38 131 GLY A N 1
ATOM 1086 C CA . GLY A 1 131 ? -8.782 9.937 19.473 1.00 93.38 131 GLY A CA 1
ATOM 1087 C C . GLY A 1 131 ? -8.001 9.532 18.221 1.00 93.38 131 GLY A C 1
ATOM 1088 O O . GLY A 1 131 ? -7.146 8.653 18.288 1.00 93.38 131 GLY A O 1
ATOM 1089 N N . LEU A 1 132 ? -8.241 10.207 17.088 1.00 93.31 132 LEU A N 1
ATOM 1090 C CA . LEU A 1 132 ? -7.559 9.903 15.823 1.00 93.31 132 LEU A CA 1
ATOM 1091 C C . LEU A 1 132 ? -6.049 10.124 15.933 1.00 93.31 132 LEU A C 1
ATOM 1093 O O . LEU A 1 132 ? -5.273 9.271 15.518 1.00 93.31 132 LEU A O 1
ATOM 1097 N N . ARG A 1 133 ? -5.626 11.241 16.531 1.00 92.50 133 ARG A N 1
ATOM 1098 C CA . ARG A 1 133 ? -4.216 11.544 16.779 1.00 92.50 133 ARG A CA 1
ATOM 1099 C C . ARG A 1 133 ? -3.563 10.441 17.604 1.00 92.50 133 ARG A C 1
ATOM 1101 O O . ARG A 1 133 ? -2.511 9.950 17.216 1.00 92.50 133 ARG A O 1
ATOM 1108 N N . ASN A 1 134 ? -4.162 10.063 18.733 1.00 93.75 134 ASN A N 1
ATOM 1109 C CA . ASN A 1 134 ? -3.603 9.029 19.604 1.00 93.75 134 ASN A CA 1
ATOM 1110 C C . ASN A 1 134 ? -3.483 7.694 18.866 1.00 93.75 134 ASN A C 1
ATOM 1112 O O . ASN A 1 134 ? -2.466 7.021 18.991 1.00 93.75 134 ASN A O 1
ATOM 1116 N N . PHE A 1 135 ? -4.481 7.349 18.053 1.00 94.69 135 PHE A N 1
ATOM 1117 C CA . PHE A 1 135 ? -4.446 6.143 17.241 1.00 94.69 135 PHE A CA 1
ATOM 1118 C C . PHE A 1 135 ? -3.356 6.189 16.158 1.00 94.69 135 PHE A C 1
ATOM 1120 O O . PHE A 1 135 ? -2.624 5.221 15.986 1.00 94.69 135 PHE A O 1
ATOM 1127 N N . LEU A 1 136 ? -3.179 7.320 15.469 1.00 91.44 136 LEU A N 1
ATOM 1128 C CA . LEU A 1 136 ? -2.104 7.503 14.487 1.00 91.44 136 LEU A CA 1
ATOM 1129 C C . LEU A 1 136 ? -0.703 7.501 15.128 1.00 91.44 136 LEU A C 1
ATOM 1131 O O . LEU A 1 136 ? 0.249 7.045 14.500 1.00 91.44 136 LEU A O 1
ATOM 1135 N N . ILE A 1 137 ? -0.570 7.966 16.373 1.00 90.00 137 ILE A N 1
ATOM 1136 C CA . ILE A 1 137 ? 0.666 7.823 17.160 1.00 90.00 137 ILE A CA 1
ATOM 1137 C C . ILE A 1 137 ? 0.913 6.346 17.500 1.00 90.00 137 ILE A C 1
ATOM 1139 O O . ILE A 1 137 ? 2.026 5.860 17.326 1.00 90.00 137 ILE A O 1
ATOM 1143 N N . ASP A 1 138 ? -0.113 5.615 17.942 1.00 93.00 138 ASP A N 1
ATOM 1144 C CA . ASP A 1 138 ? -0.012 4.183 18.268 1.00 93.00 138 ASP A CA 1
ATOM 1145 C C . ASP A 1 138 ? 0.335 3.326 17.032 1.00 93.00 138 ASP A C 1
ATOM 1147 O O . ASP A 1 138 ? 1.097 2.357 17.115 1.00 93.00 138 ASP A O 1
ATOM 1151 N N . LEU A 1 139 ? -0.151 3.740 15.855 1.00 90.00 139 LEU A N 1
ATOM 1152 C CA . LEU A 1 139 ? 0.227 3.196 14.546 1.00 90.00 139 LEU A CA 1
ATOM 1153 C C . LEU A 1 139 ? 1.639 3.589 14.079 1.00 90.00 139 LEU A C 1
ATOM 1155 O O . LEU A 1 139 ? 2.045 3.145 13.009 1.00 90.00 139 LEU A O 1
ATOM 1159 N N . GLU A 1 140 ? 2.375 4.398 14.846 1.00 87.50 140 GLU A N 1
ATOM 1160 C CA . GLU A 1 140 ? 3.701 4.928 14.490 1.00 87.50 140 GLU A CA 1
ATOM 1161 C C . GLU A 1 140 ? 3.692 5.736 13.177 1.00 87.50 140 GLU A C 1
ATOM 1163 O O . GLU A 1 140 ? 4.685 5.816 12.461 1.00 87.50 140 GLU A O 1
ATOM 1168 N N . PHE A 1 141 ? 2.560 6.371 12.861 1.00 84.56 141 PHE A N 1
ATOM 1169 C CA . PHE A 1 141 ? 2.423 7.275 11.719 1.00 84.56 141 PHE A CA 1
ATOM 1170 C C . PHE A 1 141 ? 2.770 8.727 12.075 1.00 84.56 141 PHE A C 1
ATOM 1172 O O . PHE A 1 141 ? 3.252 9.479 11.225 1.00 84.56 141 PHE A O 1
ATOM 1179 N N . LEU A 1 142 ? 2.549 9.120 13.335 1.00 87.00 142 LEU A N 1
ATOM 1180 C CA . LEU A 1 142 ? 2.890 10.442 13.865 1.00 87.00 142 LEU A CA 1
ATOM 1181 C C . LEU A 1 142 ? 3.898 10.344 15.007 1.00 87.00 142 LEU A C 1
ATOM 1183 O O . LEU A 1 142 ? 3.748 9.524 15.914 1.00 87.00 142 LEU A O 1
ATOM 1187 N N . HIS A 1 143 ? 4.840 11.280 15.028 1.00 84.94 143 HIS A N 1
ATOM 1188 C CA . HIS A 1 143 ? 5.600 11.634 16.219 1.00 84.94 143 HIS A CA 1
ATOM 1189 C C . HIS A 1 143 ? 5.056 12.921 16.834 1.00 84.94 143 HIS A C 1
ATOM 1191 O O . HIS A 1 143 ? 4.607 13.819 16.124 1.00 84.94 143 HIS A O 1
ATOM 1197 N N . VAL A 1 144 ? 5.101 13.000 18.164 1.00 86.50 144 VAL A N 1
ATOM 1198 C CA . VAL A 1 144 ? 4.796 14.218 18.914 1.00 86.50 144 VAL A CA 1
ATOM 1199 C C . VAL A 1 144 ? 6.086 14.790 19.479 1.00 86.50 144 VAL A C 1
ATOM 1201 O O . VAL A 1 144 ? 6.848 14.083 20.134 1.00 86.50 144 VAL A O 1
ATOM 1204 N N . ASP A 1 145 ? 6.304 16.072 19.229 1.00 83.56 145 ASP A N 1
ATOM 1205 C CA . ASP A 1 145 ? 7.255 16.895 19.957 1.00 83.56 145 ASP A CA 1
ATOM 1206 C C . ASP A 1 145 ? 6.525 17.486 21.179 1.00 83.56 145 ASP A C 1
ATOM 1208 O O . ASP A 1 145 ? 5.627 18.324 21.012 1.00 83.56 145 ASP A O 1
ATOM 1212 N N . PRO A 1 146 ? 6.821 17.013 22.403 1.00 74.94 146 PRO A N 1
ATOM 1213 C CA . PRO A 1 146 ? 6.119 17.448 23.604 1.00 74.94 146 PRO A CA 1
ATOM 1214 C C . PRO A 1 146 ? 6.467 18.882 24.021 1.00 74.94 146 PRO A C 1
ATOM 1216 O O . PRO A 1 146 ? 5.671 19.495 24.731 1.00 74.94 146 PRO A O 1
ATOM 1219 N N . GLU A 1 147 ? 7.613 19.418 23.597 1.00 78.06 147 GLU A N 1
ATOM 1220 C CA . GLU A 1 147 ? 8.047 20.770 23.966 1.00 78.06 147 GLU A CA 1
ATOM 1221 C C . GLU A 1 147 ? 7.283 21.809 23.144 1.00 78.06 147 GLU A C 1
ATOM 1223 O O . GLU A 1 147 ? 6.719 22.764 23.677 1.00 78.06 147 GLU A O 1
ATOM 1228 N N . GLU A 1 148 ? 7.159 21.545 21.848 1.00 75.56 148 GLU A N 1
ATOM 1229 C CA . GLU A 1 148 ? 6.556 22.466 20.884 1.00 75.56 148 GLU A CA 1
ATOM 1230 C C . GLU A 1 148 ? 5.085 22.140 20.577 1.00 75.56 148 GLU A C 1
ATOM 1232 O O . GLU A 1 148 ? 4.436 22.809 19.772 1.00 75.56 148 GLU A O 1
ATOM 1237 N N . ASN A 1 149 ? 4.532 21.096 21.209 1.00 83.50 149 ASN A N 1
ATOM 1238 C CA . ASN A 1 149 ? 3.213 20.533 20.898 1.00 83.50 149 ASN A CA 1
ATOM 1239 C C . ASN A 1 149 ? 3.012 20.273 19.396 1.00 83.50 149 ASN A C 1
ATOM 1241 O O . ASN A 1 149 ? 1.900 20.416 18.890 1.00 83.50 149 ASN A O 1
ATOM 1245 N N . ARG A 1 150 ? 4.077 19.897 18.687 1.00 89.00 150 ARG A N 1
ATOM 1246 C CA . ARG A 1 150 ? 4.091 19.727 17.232 1.00 89.00 150 ARG A CA 1
ATOM 1247 C C . ARG A 1 150 ? 3.923 18.256 16.876 1.00 89.00 150 ARG A C 1
ATOM 1249 O O . ARG A 1 150 ? 4.498 17.383 17.522 1.00 89.00 150 ARG A O 1
ATOM 1256 N N . TYR A 1 151 ? 3.126 17.967 15.857 1.00 89.88 151 TYR A N 1
ATOM 1257 C CA . TYR A 1 151 ? 3.008 16.633 15.276 1.00 89.88 151 TYR A CA 1
ATOM 1258 C C . TYR A 1 151 ? 3.799 16.569 13.985 1.00 89.88 151 TYR A C 1
ATOM 1260 O O . TYR A 1 151 ? 3.699 17.476 13.166 1.00 89.88 151 TYR A O 1
ATOM 1268 N N . THR A 1 152 ? 4.533 15.482 13.782 1.00 83.69 152 THR A N 1
ATOM 1269 C CA . THR A 1 152 ? 5.322 15.254 12.571 1.00 83.69 152 THR A CA 1
ATOM 1270 C C . THR A 1 152 ? 4.963 13.905 11.970 1.00 83.69 152 THR A C 1
ATOM 1272 O O . THR A 1 152 ? 4.908 12.905 12.685 1.00 83.69 152 THR A O 1
ATOM 1275 N N . VAL A 1 153 ? 4.727 13.864 10.659 1.00 79.88 153 VAL A N 1
ATOM 1276 C CA . VAL A 1 153 ? 4.502 12.605 9.931 1.00 79.88 153 VAL A CA 1
ATOM 1277 C C . VAL A 1 153 ? 5.822 11.850 9.801 1.00 79.88 153 VAL A C 1
ATOM 1279 O O . VAL A 1 153 ? 6.840 12.430 9.418 1.00 79.88 153 VAL A O 1
ATOM 1282 N N . VAL A 1 154 ? 5.813 10.551 10.106 1.00 69.38 154 VAL A N 1
ATOM 1283 C CA . VAL A 1 154 ? 7.005 9.705 9.972 1.00 69.38 154 VAL A CA 1
ATOM 1284 C C . VAL A 1 154 ? 7.452 9.648 8.512 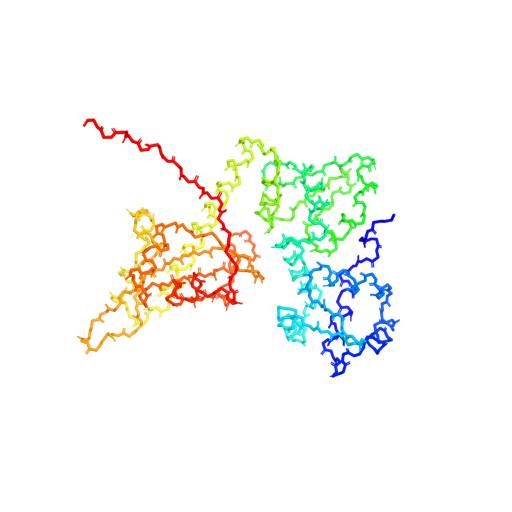1.00 69.38 154 VAL A C 1
ATOM 1286 O O . VAL A 1 154 ? 6.646 9.467 7.598 1.00 69.38 154 VAL A O 1
ATOM 1289 N N . ALA A 1 155 ? 8.762 9.792 8.305 1.00 53.62 155 ALA A N 1
ATOM 1290 C CA . ALA A 1 155 ? 9.402 10.049 7.015 1.00 53.62 155 ALA A CA 1
ATOM 1291 C C . ALA A 1 155 ? 9.157 8.966 5.936 1.00 53.62 155 ALA A C 1
ATOM 1293 O O . ALA A 1 155 ? 9.397 9.200 4.755 1.00 53.62 155 ALA A O 1
ATOM 1294 N N . GLU A 1 156 ? 8.631 7.803 6.324 1.00 56.56 156 GLU A N 1
ATOM 1295 C CA . GLU A 1 156 ? 8.304 6.668 5.452 1.00 56.56 156 GLU A CA 1
ATOM 1296 C C . GLU A 1 156 ? 6.927 6.785 4.764 1.00 56.56 156 GLU A C 1
ATOM 1298 O O . GLU A 1 156 ? 6.673 6.097 3.777 1.00 56.56 156 GLU A O 1
ATOM 1303 N N . TYR A 1 157 ? 6.049 7.682 5.229 1.00 58.34 157 TYR A N 1
ATOM 1304 C CA . TYR A 1 157 ? 4.676 7.850 4.733 1.00 58.34 157 TYR A CA 1
ATOM 1305 C C . TYR A 1 157 ? 4.268 9.204 4.089 1.00 58.34 157 TYR A C 1
ATOM 1307 O O . TYR A 1 157 ? 3.074 9.358 3.801 1.00 58.34 157 TYR A O 1
ATOM 1315 N N . PRO A 1 158 ? 5.155 10.179 3.774 1.00 55.47 158 PRO A N 1
ATOM 1316 C CA . PRO A 1 158 ? 4.714 11.475 3.245 1.00 55.47 158 PRO A CA 1
ATOM 1317 C C . PRO A 1 158 ? 3.964 11.420 1.903 1.00 55.47 158 PRO A C 1
ATOM 1319 O O . PRO A 1 158 ? 3.143 12.291 1.614 1.00 55.47 158 PRO A O 1
ATOM 1322 N N . LEU A 1 159 ? 4.193 10.394 1.076 1.00 51.38 159 LEU A N 1
ATOM 1323 C CA . LEU A 1 159 ? 3.476 10.238 -0.202 1.00 51.38 159 LEU A CA 1
ATOM 1324 C C . LEU A 1 159 ? 2.002 9.898 0.001 1.00 51.38 159 LEU A C 1
ATOM 1326 O O . LEU A 1 159 ? 1.148 10.364 -0.741 1.00 51.38 159 LEU A O 1
ATOM 1330 N N . ILE A 1 160 ? 1.699 9.113 1.034 1.00 55.88 160 ILE A N 1
ATOM 1331 C CA . ILE A 1 160 ? 0.324 8.718 1.332 1.00 55.88 160 ILE A CA 1
ATOM 1332 C C . ILE A 1 160 ? -0.430 9.903 1.946 1.00 55.88 160 ILE A C 1
ATOM 1334 O O . ILE A 1 160 ? -1.575 10.159 1.581 1.00 55.88 160 ILE A O 1
ATOM 1338 N N . CYS A 1 161 ? 0.225 10.674 2.821 1.00 55.34 161 CYS A N 1
ATOM 1339 C CA . CYS A 1 161 ? -0.313 11.946 3.313 1.00 55.34 161 CYS A CA 1
ATOM 1340 C C . CYS A 1 161 ? -0.673 12.893 2.170 1.00 55.34 161 CYS A C 1
ATOM 1342 O O . CYS A 1 161 ? -1.791 13.399 2.107 1.00 55.34 161 CYS A O 1
ATOM 1344 N N . SER A 1 162 ? 0.270 13.107 1.256 1.00 55.00 162 SER A N 1
ATOM 1345 C CA . SER A 1 162 ? 0.082 14.031 0.143 1.00 55.00 162 SER A CA 1
ATOM 1346 C C . SER A 1 162 ? -1.006 13.579 -0.828 1.00 55.00 162 SER A C 1
ATOM 1348 O O . SER A 1 162 ? -1.810 14.400 -1.255 1.00 55.00 162 SER A O 1
ATOM 1350 N N . GLU A 1 163 ? -1.115 12.281 -1.120 1.00 57.72 163 GLU A N 1
ATOM 1351 C CA . GLU A 1 163 ? -2.226 11.717 -1.901 1.00 57.72 163 GLU A CA 1
ATOM 1352 C C . GLU A 1 163 ? -3.594 11.927 -1.240 1.00 57.72 163 GLU A C 1
ATOM 1354 O O . GLU A 1 163 ? -4.582 12.185 -1.926 1.00 57.72 163 GLU A O 1
ATOM 1359 N N . LEU A 1 164 ? -3.668 11.854 0.090 1.00 59.03 164 LEU A N 1
ATOM 1360 C CA . LEU A 1 164 ? -4.905 12.109 0.831 1.00 59.03 164 LEU A CA 1
ATOM 1361 C C . LEU A 1 164 ? -5.249 13.605 0.901 1.00 59.03 164 LEU A C 1
ATOM 1363 O O . LEU A 1 164 ? -6.431 13.957 0.886 1.00 59.03 164 LEU A O 1
ATOM 1367 N N . GLN A 1 165 ? -4.238 14.477 0.922 1.00 58.59 165 GLN A N 1
ATOM 1368 C CA . GLN A 1 165 ? -4.391 15.936 0.897 1.00 58.59 165 GLN A CA 1
ATOM 1369 C C . GLN A 1 165 ? -4.838 16.475 -0.476 1.00 58.59 165 GLN A C 1
ATOM 1371 O O . GLN A 1 165 ? -5.486 17.517 -0.521 1.00 58.59 165 GLN A O 1
ATOM 1376 N N . GLN A 1 166 ? -4.614 15.749 -1.583 1.00 53.03 166 GLN A N 1
ATOM 1377 C CA . GLN A 1 166 ? -5.023 16.147 -2.949 1.00 53.03 166 GLN A CA 1
ATOM 1378 C C . GLN A 1 166 ? -6.534 16.412 -3.133 1.00 53.03 166 GLN A C 1
ATOM 1380 O O . GLN A 1 166 ? -6.952 16.885 -4.188 1.00 53.03 166 GLN A O 1
ATOM 1385 N N . LYS A 1 167 ? -7.378 16.133 -2.128 1.00 49.25 167 LYS A N 1
ATOM 1386 C CA . LYS A 1 167 ? -8.827 16.385 -2.177 1.00 49.25 167 LYS A CA 1
ATOM 1387 C C . LYS A 1 167 ? -9.267 17.816 -1.825 1.00 49.25 167 LYS A C 1
ATOM 1389 O O . LYS A 1 167 ? -10.455 18.094 -1.988 1.00 49.25 167 LYS A O 1
ATOM 1394 N N . ARG A 1 168 ? -8.380 18.730 -1.403 1.00 43.81 168 ARG A N 1
ATOM 1395 C CA . ARG A 1 168 ? -8.656 20.185 -1.326 1.00 43.81 168 ARG A CA 1
ATOM 1396 C C . ARG A 1 168 ? -7.398 21.016 -1.594 1.00 43.81 168 ARG A C 1
ATOM 1398 O O . ARG A 1 168 ? -6.304 20.489 -1.476 1.00 43.81 168 ARG A O 1
ATOM 1405 N N . GLU A 1 169 ? -7.615 22.274 -1.996 1.00 47.50 169 GLU A N 1
ATOM 1406 C CA . GLU A 1 169 ? -6.652 23.284 -2.483 1.00 47.50 169 GLU A CA 1
ATOM 1407 C C . GLU A 1 169 ? -5.228 23.130 -1.920 1.00 47.50 169 GLU A C 1
ATOM 1409 O O . GLU A 1 169 ? -4.866 23.733 -0.913 1.00 47.50 169 GLU A O 1
ATOM 1414 N N . LEU A 1 170 ? -4.413 22.314 -2.594 1.00 55.09 170 LEU A N 1
ATOM 1415 C CA . LEU A 1 170 ? -2.968 22.311 -2.406 1.00 55.09 170 LEU A CA 1
ATOM 1416 C C . LEU A 1 170 ? -2.429 23.621 -2.973 1.00 55.09 170 LEU A C 1
ATOM 1418 O O . LEU A 1 170 ? -2.836 24.035 -4.064 1.00 55.09 170 LEU A O 1
ATOM 1422 N N . SER A 1 171 ? -1.496 24.256 -2.265 1.00 60.16 171 SER A N 1
ATOM 1423 C CA . SER A 1 171 ? -0.737 25.336 -2.883 1.00 60.16 171 SER A CA 1
ATOM 1424 C C . SER A 1 171 ? 0.032 24.776 -4.087 1.00 60.16 171 SER A C 1
ATOM 1426 O O . SER A 1 171 ? 0.406 23.598 -4.120 1.00 60.16 171 SER A O 1
ATOM 1428 N N . SER A 1 172 ? 0.276 25.611 -5.097 1.00 60.28 172 SER A N 1
ATOM 1429 C CA . SER A 1 172 ? 1.062 25.200 -6.267 1.00 60.28 172 SER A CA 1
ATOM 1430 C C . SER A 1 172 ? 2.454 24.686 -5.879 1.00 60.28 172 SER A C 1
ATOM 1432 O O . SER A 1 172 ? 2.996 23.815 -6.555 1.00 60.28 172 SER A O 1
ATOM 1434 N N . GLU A 1 173 ? 3.017 25.208 -4.787 1.00 67.56 173 GLU A N 1
ATOM 1435 C CA . GLU A 1 173 ? 4.332 24.833 -4.272 1.00 67.56 173 GLU A CA 1
ATOM 1436 C C . GLU A 1 173 ? 4.309 23.459 -3.589 1.00 67.56 173 GLU A C 1
ATOM 1438 O O . GLU A 1 173 ? 5.131 22.602 -3.915 1.00 67.56 173 GLU A O 1
ATOM 1443 N N . ASP A 1 174 ? 3.310 23.189 -2.743 1.00 56.59 174 ASP A N 1
ATOM 1444 C CA . ASP A 1 174 ? 3.141 21.872 -2.114 1.00 56.59 174 ASP A CA 1
ATOM 1445 C C . ASP A 1 174 ? 2.895 20.786 -3.167 1.00 56.59 174 ASP A C 1
ATOM 1447 O O . ASP A 1 174 ? 3.474 19.700 -3.105 1.00 56.59 174 ASP A O 1
ATOM 1451 N N . PHE A 1 175 ? 2.066 21.077 -4.176 1.00 62.38 175 PHE A N 1
ATOM 1452 C CA . PHE A 1 175 ? 1.798 20.141 -5.267 1.00 62.38 175 PHE A CA 1
ATOM 1453 C C . PHE A 1 175 ? 3.063 19.818 -6.076 1.00 62.38 175 PHE A C 1
ATOM 1455 O O . PHE A 1 175 ? 3.295 18.653 -6.411 1.00 62.38 175 PHE A O 1
ATOM 1462 N N . ALA A 1 176 ? 3.902 20.822 -6.351 1.00 68.44 176 ALA A N 1
ATOM 1463 C CA . ALA A 1 176 ? 5.170 20.632 -7.049 1.00 68.44 176 ALA A CA 1
ATOM 1464 C C . ALA A 1 176 ? 6.130 19.732 -6.254 1.00 68.44 176 ALA A C 1
ATOM 1466 O O . ALA A 1 176 ? 6.677 18.783 -6.816 1.00 68.44 176 ALA A O 1
ATOM 1467 N N . GLN A 1 177 ? 6.266 19.955 -4.943 1.00 66.56 177 GLN A N 1
ATOM 1468 C CA . GLN A 1 177 ? 7.117 19.125 -4.080 1.00 66.56 177 GLN A CA 1
ATOM 1469 C C . GLN A 1 177 ? 6.641 17.665 -4.017 1.00 66.56 177 GLN A C 1
ATOM 1471 O O . GLN A 1 177 ? 7.446 16.732 -4.004 1.00 66.56 177 GLN A O 1
ATOM 1476 N N . ILE A 1 178 ? 5.324 17.440 -3.996 1.00 62.75 178 ILE A N 1
ATOM 1477 C CA . ILE A 1 178 ? 4.744 16.089 -4.023 1.00 62.75 178 ILE A CA 1
ATOM 1478 C C . ILE A 1 178 ? 5.093 15.385 -5.333 1.00 62.75 178 ILE A C 1
ATOM 1480 O O . ILE A 1 178 ? 5.478 14.212 -5.321 1.00 62.75 178 ILE A O 1
ATOM 1484 N N . LEU A 1 179 ? 4.955 16.089 -6.458 1.00 68.94 179 LEU A N 1
ATOM 1485 C CA . LEU A 1 179 ? 5.263 15.540 -7.772 1.00 68.94 179 LEU A CA 1
ATOM 1486 C C . LEU A 1 179 ? 6.751 15.191 -7.893 1.00 68.94 179 LEU A C 1
ATOM 1488 O O . LEU A 1 179 ? 7.076 14.092 -8.336 1.00 68.94 179 LEU A O 1
ATOM 1492 N N . GLU A 1 180 ? 7.630 16.069 -7.413 1.00 75.88 180 GLU A N 1
ATOM 1493 C CA . GLU A 1 180 ? 9.077 15.845 -7.395 1.00 75.88 180 GLU A CA 1
ATOM 1494 C C . GLU A 1 180 ? 9.452 14.605 -6.571 1.00 75.88 180 GLU A C 1
ATOM 1496 O O . GLU A 1 180 ? 10.208 13.750 -7.030 1.00 75.88 180 GLU A O 1
ATOM 1501 N N . ARG A 1 181 ? 8.868 14.433 -5.377 1.00 70.56 181 ARG A N 1
ATOM 1502 C CA . ARG A 1 181 ? 9.118 13.239 -4.548 1.00 70.56 181 ARG A CA 1
ATOM 1503 C C . ARG A 1 181 ? 8.608 11.958 -5.201 1.00 70.56 181 ARG A C 1
ATOM 1505 O O . ARG A 1 181 ? 9.283 10.930 -5.130 1.00 70.56 181 ARG A O 1
ATOM 1512 N N . LYS A 1 182 ? 7.433 12.000 -5.838 1.00 73.06 182 LYS A N 1
ATOM 1513 C CA . LYS A 1 182 ? 6.894 10.857 -6.594 1.00 73.06 182 LYS A CA 1
ATOM 1514 C C . LYS A 1 182 ? 7.821 10.472 -7.742 1.00 73.06 182 LYS A C 1
ATOM 1516 O O . LYS A 1 182 ? 8.116 9.291 -7.914 1.00 73.06 182 LYS A O 1
ATOM 1521 N N . GLU A 1 183 ? 8.305 11.462 -8.483 1.00 82.44 183 GLU A N 1
ATOM 1522 C CA . GLU A 1 183 ? 9.253 11.264 -9.575 1.00 82.44 183 GLU A CA 1
ATOM 1523 C C . GLU A 1 183 ? 10.577 10.678 -9.068 1.00 82.44 183 GLU A C 1
ATOM 1525 O O . GLU A 1 183 ? 11.085 9.709 -9.634 1.00 82.44 183 GLU A O 1
ATOM 1530 N N . GLN A 1 184 ? 11.108 11.209 -7.965 1.00 82.56 184 GLN A N 1
ATOM 1531 C CA . GLN A 1 184 ? 12.344 10.721 -7.362 1.00 82.56 184 GLN A CA 1
ATOM 1532 C C . GLN A 1 184 ? 12.232 9.247 -6.957 1.00 82.56 184 GLN A C 1
ATOM 1534 O O . GLN A 1 184 ? 13.116 8.454 -7.274 1.00 82.56 184 GLN A O 1
ATOM 1539 N N . ILE A 1 185 ? 11.128 8.854 -6.320 1.00 80.44 185 ILE A N 1
ATOM 1540 C CA . ILE A 1 185 ? 10.912 7.465 -5.898 1.00 80.44 185 ILE A CA 1
ATOM 1541 C C . ILE A 1 185 ? 10.715 6.533 -7.086 1.00 80.44 185 ILE A C 1
ATOM 1543 O O . ILE A 1 185 ? 11.228 5.414 -7.051 1.00 80.44 185 ILE A O 1
ATOM 1547 N N . GLY A 1 186 ? 10.029 6.986 -8.140 1.00 86.69 186 GLY A N 1
ATOM 1548 C CA . GLY A 1 186 ? 9.954 6.260 -9.410 1.00 86.69 186 GLY A CA 1
ATOM 1549 C C . GLY A 1 186 ? 11.352 5.952 -9.948 1.00 86.69 186 GLY A C 1
ATOM 1550 O O . GLY A 1 186 ? 11.713 4.787 -10.105 1.00 86.69 186 GLY A O 1
ATOM 1551 N N . LYS A 1 187 ? 12.202 6.980 -10.061 1.00 88.94 187 LYS A N 1
ATOM 1552 C CA . LYS A 1 187 ? 13.590 6.834 -10.529 1.00 88.94 187 LYS A CA 1
ATOM 1553 C C . LYS A 1 187 ? 14.424 5.906 -9.645 1.00 88.94 187 LYS A C 1
ATOM 1555 O O . LYS A 1 187 ? 15.207 5.107 -10.165 1.00 88.94 187 LYS A O 1
ATOM 1560 N N . THR A 1 188 ? 14.303 5.997 -8.319 1.00 88.56 188 THR A N 1
ATOM 1561 C CA . THR A 1 188 ? 15.026 5.093 -7.409 1.00 88.56 188 THR A CA 1
ATOM 1562 C C . THR A 1 188 ? 14.518 3.650 -7.554 1.00 88.56 188 THR A C 1
ATOM 1564 O O . THR A 1 188 ? 15.326 2.719 -7.572 1.00 88.56 188 THR A O 1
ATOM 1567 N N . ALA A 1 189 ? 13.208 3.445 -7.726 1.00 90.44 189 ALA A N 1
ATOM 1568 C CA . ALA A 1 189 ? 12.619 2.123 -7.940 1.00 90.44 189 ALA A CA 1
ATOM 1569 C C . ALA A 1 189 ? 13.097 1.493 -9.255 1.00 90.44 189 ALA A C 1
ATOM 1571 O O . ALA A 1 189 ? 13.490 0.327 -9.270 1.00 90.44 189 ALA A O 1
ATOM 1572 N N . GLU A 1 190 ? 13.134 2.266 -10.341 1.00 94.56 190 GLU A N 1
ATOM 1573 C CA . GLU A 1 190 ? 13.663 1.822 -11.633 1.00 94.56 190 GLU A CA 1
ATOM 1574 C C . GLU A 1 190 ? 15.123 1.361 -11.509 1.00 94.56 190 GLU A C 1
ATOM 1576 O O . GLU A 1 190 ? 15.471 0.267 -11.953 1.00 94.56 190 GLU A O 1
ATOM 1581 N N . LYS A 1 191 ? 15.975 2.130 -10.817 1.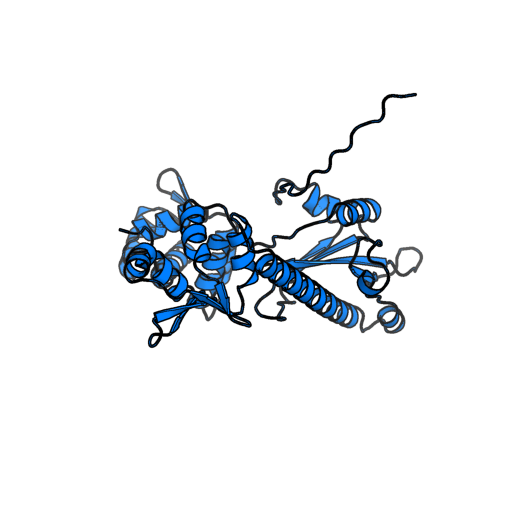00 93.69 191 LYS A N 1
ATOM 1582 C CA . LYS A 1 191 ? 17.371 1.731 -10.555 1.00 93.69 191 LYS A CA 1
ATOM 1583 C C . LYS A 1 191 ? 17.465 0.431 -9.753 1.00 93.69 191 LYS A C 1
ATOM 1585 O O . LYS A 1 191 ? 18.269 -0.436 -10.093 1.00 93.69 191 LYS A O 1
ATOM 1590 N N . ALA A 1 192 ? 16.631 0.268 -8.725 1.00 94.25 192 ALA A N 1
ATOM 1591 C CA . ALA A 1 192 ? 16.597 -0.954 -7.924 1.00 94.25 192 ALA A CA 1
ATOM 1592 C C . ALA A 1 192 ? 16.200 -2.181 -8.768 1.00 94.25 192 ALA A C 1
ATOM 1594 O O . ALA A 1 192 ? 16.806 -3.247 -8.635 1.00 94.25 192 ALA A O 1
ATOM 1595 N N . ILE A 1 193 ? 15.232 -2.032 -9.681 1.00 96.69 193 ILE A N 1
ATOM 1596 C CA . ILE A 1 193 ? 14.850 -3.103 -10.612 1.00 96.69 193 ILE A CA 1
ATOM 1597 C C . ILE A 1 193 ? 15.941 -3.375 -11.649 1.00 96.69 193 ILE A C 1
ATOM 1599 O O . ILE A 1 193 ? 16.191 -4.535 -11.971 1.00 96.69 193 ILE A O 1
ATOM 1603 N N . LEU A 1 194 ? 16.636 -2.347 -12.136 1.00 94.56 194 LEU A N 1
ATOM 1604 C CA . LEU A 1 194 ? 17.755 -2.521 -13.059 1.00 94.56 194 LEU A CA 1
ATOM 1605 C C . LEU A 1 194 ? 18.857 -3.392 -12.435 1.00 94.56 194 LEU A C 1
ATOM 1607 O O . LEU A 1 194 ? 19.356 -4.321 -13.070 1.00 94.56 194 LEU A O 1
ATOM 1611 N N . GLU A 1 195 ? 19.209 -3.137 -11.173 1.00 94.19 195 GLU A N 1
ATOM 1612 C CA . GLU A 1 195 ? 20.157 -3.974 -10.432 1.00 94.19 195 GLU A CA 1
ATOM 1613 C C . GLU A 1 195 ? 19.635 -5.394 -10.200 1.00 94.19 195 GLU A C 1
ATOM 1615 O O . GLU A 1 195 ? 20.389 -6.358 -10.354 1.00 94.19 195 GLU A O 1
ATOM 1620 N N . TYR A 1 196 ? 18.353 -5.540 -9.854 1.00 95.56 196 TYR A N 1
ATOM 1621 C CA . TYR A 1 196 ? 17.708 -6.844 -9.709 1.00 95.56 196 TYR A CA 1
ATOM 1622 C C . TYR A 1 196 ? 17.792 -7.666 -11.004 1.00 95.56 196 TYR A C 1
ATOM 1624 O O . TYR A 1 196 ? 18.188 -8.830 -10.968 1.00 95.56 196 TYR A O 1
ATOM 1632 N N . GLU A 1 197 ? 17.499 -7.060 -12.156 1.00 95.69 197 GLU A N 1
ATOM 1633 C CA . GLU A 1 197 ? 17.553 -7.724 -13.461 1.00 95.69 197 GLU A CA 1
ATOM 1634 C C . GLU A 1 197 ? 18.985 -8.097 -13.865 1.00 95.69 197 GLU A C 1
ATOM 1636 O O . GLU A 1 197 ? 19.211 -9.203 -14.361 1.00 95.69 197 GLU A O 1
ATOM 1641 N N . ARG A 1 198 ? 19.975 -7.237 -13.580 1.00 93.38 198 ARG A N 1
ATOM 1642 C CA . ARG A 1 198 ? 21.397 -7.570 -13.780 1.00 93.38 198 ARG A CA 1
ATOM 1643 C C . ARG A 1 198 ? 21.823 -8.778 -12.952 1.00 93.38 198 ARG A C 1
ATOM 1645 O O . ARG A 1 198 ? 22.526 -9.646 -13.460 1.00 93.38 198 ARG A O 1
ATOM 1652 N N . ARG A 1 199 ? 21.378 -8.866 -11.693 1.00 92.62 199 ARG A N 1
ATOM 1653 C CA . ARG A 1 199 ? 21.634 -10.036 -10.836 1.00 92.62 199 ARG A CA 1
ATOM 1654 C C . ARG A 1 199 ? 20.926 -11.278 -11.375 1.00 92.62 199 ARG A C 1
ATOM 1656 O O . ARG A 1 199 ? 21.561 -12.325 -11.471 1.00 92.62 199 ARG A O 1
ATOM 1663 N N . ARG A 1 200 ? 19.659 -11.158 -11.790 1.00 92.81 200 ARG A N 1
ATOM 1664 C CA . ARG A 1 200 ? 18.875 -12.261 -12.373 1.00 92.81 200 ARG A CA 1
ATOM 1665 C C . ARG A 1 200 ? 19.553 -12.882 -13.595 1.00 92.81 200 ARG A C 1
ATOM 1667 O O . ARG A 1 200 ? 19.480 -14.091 -13.770 1.00 92.81 200 ARG A O 1
ATOM 1674 N N . LEU A 1 201 ? 20.200 -12.065 -14.423 1.00 90.56 201 LEU A N 1
ATOM 1675 C CA . LEU A 1 201 ? 20.869 -12.502 -15.652 1.00 90.56 201 LEU A CA 1
ATOM 1676 C C . LEU A 1 201 ? 22.388 -12.672 -15.503 1.00 90.56 201 LEU A C 1
ATOM 1678 O O . LEU A 1 201 ? 23.067 -12.869 -16.502 1.00 90.56 201 LEU A O 1
ATOM 1682 N N . SER A 1 202 ? 22.931 -12.620 -14.284 1.00 87.75 202 SER A N 1
ATOM 1683 C CA . SER A 1 202 ? 24.382 -12.608 -14.026 1.00 87.75 202 SER A CA 1
ATOM 1684 C C . SER A 1 202 ? 25.155 -13.808 -14.588 1.00 87.75 202 SER A C 1
ATOM 1686 O O . SER A 1 202 ? 26.331 -13.673 -14.918 1.00 87.75 202 SER A O 1
ATOM 1688 N N . GLU A 1 203 ? 24.499 -14.957 -14.762 1.00 83.94 203 GLU A N 1
ATOM 1689 C CA . GLU A 1 203 ? 25.080 -16.152 -15.393 1.00 83.94 203 GLU A CA 1
ATOM 1690 C C . GLU A 1 203 ? 25.192 -16.036 -16.931 1.00 83.94 203 GLU A C 1
ATOM 1692 O O . GLU A 1 203 ? 25.803 -16.882 -17.582 1.00 83.94 203 GLU A O 1
ATOM 1697 N N . LEU A 1 204 ? 24.637 -14.973 -17.526 1.00 83.62 204 LEU A N 1
ATOM 1698 C CA . LEU A 1 204 ? 24.603 -14.696 -18.965 1.00 83.62 204 LEU A CA 1
ATOM 1699 C C . LEU A 1 204 ? 25.264 -13.333 -19.269 1.00 83.62 204 LEU A C 1
ATOM 1701 O O . LEU A 1 204 ? 24.581 -12.391 -19.685 1.00 83.62 204 LEU A O 1
ATOM 1705 N N . PRO A 1 205 ? 26.594 -13.192 -19.099 1.00 73.69 205 PRO A N 1
ATOM 1706 C CA . PRO A 1 205 ? 27.281 -11.895 -19.111 1.00 73.69 205 PRO A CA 1
ATOM 1707 C C . PRO A 1 205 ? 27.050 -11.078 -20.394 1.00 73.69 205 PRO A C 1
ATOM 1709 O O . PRO A 1 205 ? 26.766 -9.888 -20.319 1.00 73.69 205 PRO A O 1
ATOM 1712 N N . GLY A 1 206 ? 27.031 -11.718 -21.571 1.00 79.62 206 GLY A N 1
ATOM 1713 C CA . GLY A 1 206 ? 26.762 -11.030 -22.845 1.00 79.62 206 GLY A CA 1
ATOM 1714 C C . GLY A 1 206 ? 25.332 -10.485 -23.008 1.00 79.62 206 GLY A C 1
ATOM 1715 O O . GLY A 1 206 ? 25.064 -9.727 -23.940 1.00 79.62 206 GLY A O 1
ATOM 1716 N N . ILE A 1 207 ? 24.399 -10.877 -22.135 1.00 82.75 207 ILE A N 1
ATOM 1717 C CA . ILE A 1 207 ? 23.017 -10.378 -22.099 1.00 82.75 207 ILE A CA 1
ATOM 1718 C C . ILE A 1 207 ? 22.872 -9.277 -21.042 1.00 82.75 207 ILE A C 1
ATOM 1720 O O . ILE A 1 207 ? 22.165 -8.302 -21.288 1.00 82.75 207 ILE A O 1
ATOM 1724 N N . VAL A 1 208 ? 23.570 -9.392 -19.907 1.00 85.50 208 VAL A N 1
ATOM 1725 C CA . VAL A 1 208 ? 23.564 -8.388 -18.826 1.00 85.50 208 VAL A CA 1
ATOM 1726 C C . VAL A 1 208 ? 23.974 -7.010 -19.338 1.00 85.50 208 VAL A C 1
ATOM 1728 O O . VAL A 1 208 ? 23.308 -6.020 -19.033 1.00 85.50 208 VAL A O 1
ATOM 1731 N N . ASP A 1 209 ? 25.013 -6.955 -20.173 1.00 84.31 209 ASP A N 1
ATOM 1732 C CA . ASP A 1 209 ? 25.533 -5.703 -20.738 1.00 84.31 209 ASP A CA 1
ATOM 1733 C C . ASP A 1 209 ? 24.560 -5.029 -21.721 1.00 84.31 209 ASP A C 1
ATOM 1735 O O . ASP A 1 209 ? 24.717 -3.858 -22.056 1.00 84.31 209 ASP A O 1
ATOM 1739 N N . ARG A 1 210 ? 23.536 -5.758 -22.181 1.00 87.69 210 ARG A N 1
ATOM 1740 C CA . ARG A 1 210 ? 22.508 -5.264 -23.107 1.00 87.69 210 ARG A CA 1
ATOM 1741 C C . ARG A 1 210 ? 21.259 -4.746 -22.392 1.00 87.69 210 ARG A C 1
ATOM 1743 O O . ARG A 1 210 ? 20.328 -4.322 -23.074 1.00 87.69 210 ARG A O 1
ATOM 1750 N N . ILE A 1 211 ? 21.186 -4.851 -21.060 1.00 89.88 211 ILE A N 1
ATOM 1751 C CA . ILE A 1 211 ? 20.046 -4.344 -20.287 1.00 89.88 211 ILE A CA 1
ATOM 1752 C C . ILE A 1 211 ? 20.088 -2.815 -20.305 1.00 89.88 211 ILE A C 1
ATOM 1754 O O . ILE A 1 211 ? 21.077 -2.201 -19.901 1.00 89.88 211 ILE A O 1
ATOM 1758 N N . GLU A 1 212 ? 18.990 -2.200 -20.733 1.00 90.19 212 GLU A N 1
ATOM 1759 C CA . GLU A 1 212 ? 18.894 -0.757 -20.956 1.00 90.19 212 GLU A CA 1
ATOM 1760 C C . GLU A 1 212 ? 17.844 -0.135 -20.031 1.00 90.19 212 GLU A C 1
ATOM 1762 O O . GLU A 1 212 ? 16.714 -0.620 -19.932 1.00 90.19 212 GLU A O 1
ATOM 1767 N N . HIS A 1 213 ? 18.205 0.977 -19.387 1.00 90.06 213 HIS A N 1
ATOM 1768 C CA . HIS A 1 213 ? 17.268 1.841 -18.667 1.00 90.06 213 HIS A CA 1
ATOM 1769 C C . HIS A 1 213 ? 16.608 2.788 -19.679 1.00 90.06 213 HIS A C 1
ATOM 1771 O O . HIS A 1 213 ? 17.078 3.897 -19.921 1.00 90.06 213 HIS A O 1
ATOM 1777 N N . THR A 1 214 ? 15.579 2.289 -20.360 1.00 83.44 214 THR A N 1
ATOM 1778 C CA . THR A 1 214 ? 14.943 2.937 -21.514 1.00 83.44 214 THR A CA 1
ATOM 1779 C C . THR A 1 214 ? 14.247 4.249 -21.163 1.00 83.44 214 THR A C 1
ATOM 1781 O O . THR A 1 214 ? 14.316 5.169 -21.968 1.00 83.44 214 THR A O 1
ATOM 1784 N N . SER A 1 215 ? 13.669 4.405 -19.969 1.00 74.06 215 SER A N 1
ATOM 1785 C CA . SER A 1 215 ? 13.048 5.678 -19.551 1.00 74.06 215 SER A CA 1
ATOM 1786 C C . SER A 1 215 ? 14.031 6.861 -19.535 1.00 74.06 215 SER A C 1
ATOM 1788 O O . SER A 1 215 ? 13.615 8.007 -19.697 1.00 74.06 215 SER A O 1
ATOM 1790 N N . VAL A 1 216 ? 15.340 6.606 -19.407 1.00 74.06 216 VAL A N 1
ATOM 1791 C CA . VAL A 1 216 ? 16.386 7.644 -19.465 1.00 74.06 216 VAL A CA 1
ATOM 1792 C C . VAL A 1 216 ? 16.657 8.109 -20.901 1.00 74.06 216 VAL A C 1
ATOM 1794 O O . VAL A 1 216 ? 17.016 9.267 -21.108 1.00 74.06 216 VAL A O 1
ATOM 1797 N N . SER A 1 217 ? 16.511 7.227 -21.893 1.00 72.88 217 SER A N 1
ATOM 1798 C CA . SER A 1 217 ? 16.856 7.502 -23.295 1.00 72.88 217 SER A CA 1
ATOM 1799 C C . SER A 1 217 ? 15.649 7.750 -24.205 1.00 72.88 217 SER A C 1
ATOM 1801 O O . SER A 1 217 ? 15.777 8.495 -25.175 1.00 72.88 217 SER A O 1
ATOM 1803 N N . ASP A 1 218 ? 14.489 7.163 -23.906 1.00 80.19 218 ASP A N 1
ATOM 1804 C CA . ASP A 1 218 ? 13.246 7.295 -24.666 1.00 80.19 218 ASP A CA 1
ATOM 1805 C C . ASP A 1 218 ? 12.010 7.167 -23.758 1.00 80.19 218 ASP A C 1
ATOM 1807 O O . ASP A 1 218 ? 11.456 6.087 -23.543 1.00 80.19 218 ASP A O 1
A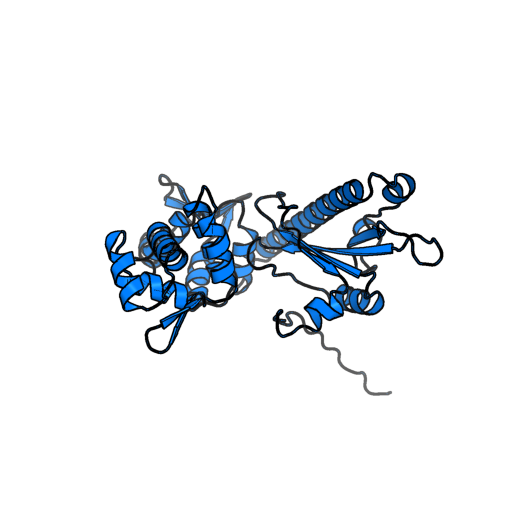TOM 1811 N N . VAL A 1 219 ? 11.511 8.311 -23.289 1.00 74.75 219 VAL A N 1
ATOM 1812 C CA . VAL A 1 219 ? 10.266 8.401 -22.504 1.00 74.75 219 VAL A CA 1
ATOM 1813 C C . VAL A 1 219 ? 9.008 8.000 -23.293 1.00 74.75 219 VAL A C 1
ATOM 1815 O O . VAL A 1 219 ? 7.949 7.775 -22.708 1.00 74.75 219 VAL A O 1
ATOM 1818 N N . THR A 1 220 ? 9.081 7.899 -24.625 1.00 81.06 220 THR A N 1
ATOM 1819 C CA . THR A 1 220 ? 7.938 7.534 -25.481 1.00 81.06 220 THR A CA 1
ATOM 1820 C C . THR A 1 220 ? 7.803 6.025 -25.689 1.00 81.06 220 THR A C 1
ATOM 1822 O O . THR A 1 220 ? 6.750 5.555 -26.139 1.00 81.06 220 THR A O 1
ATOM 1825 N N . ALA A 1 221 ? 8.819 5.249 -25.294 1.00 81.12 221 ALA A N 1
ATOM 1826 C CA . ALA A 1 221 ? 8.852 3.795 -25.422 1.00 81.12 221 ALA A CA 1
ATOM 1827 C C . ALA A 1 221 ? 7.668 3.107 -24.717 1.00 81.12 221 ALA A C 1
ATOM 1829 O O . ALA A 1 221 ? 7.158 2.095 -25.211 1.00 81.12 221 ALA A O 1
ATOM 1830 N N . GLY A 1 222 ? 7.192 3.705 -23.617 1.00 88.31 222 GLY A N 1
ATOM 1831 C CA . GLY A 1 222 ? 6.079 3.222 -22.797 1.00 88.31 222 GLY A CA 1
ATOM 1832 C C . GLY A 1 222 ? 6.428 1.978 -21.982 1.00 88.31 222 GLY A C 1
ATOM 1833 O O . GLY A 1 222 ? 5.577 1.103 -21.830 1.00 88.31 222 GLY A O 1
ATOM 1834 N N . TYR A 1 223 ? 7.688 1.881 -21.558 1.00 92.56 223 TYR A N 1
ATOM 1835 C CA . TYR A 1 223 ? 8.226 0.985 -20.534 1.00 92.56 223 TYR A CA 1
ATOM 1836 C C . TYR A 1 223 ? 9.544 1.578 -20.003 1.00 92.56 223 TYR A C 1
ATOM 1838 O O . TYR A 1 223 ? 10.209 2.330 -20.720 1.00 92.56 223 TYR A O 1
ATOM 1846 N N . ASP A 1 224 ? 9.956 1.205 -18.792 1.00 94.88 224 ASP A N 1
ATOM 1847 C CA . ASP A 1 224 ? 11.128 1.793 -18.130 1.00 94.88 224 ASP A CA 1
ATOM 1848 C C . ASP A 1 224 ? 12.431 1.059 -18.438 1.00 94.88 224 ASP A C 1
ATOM 1850 O O . ASP A 1 224 ? 13.476 1.681 -18.625 1.00 94.88 224 ASP A O 1
ATOM 1854 N N . ILE A 1 225 ? 12.396 -0.275 -18.486 1.00 96.25 225 ILE A N 1
ATOM 1855 C CA . ILE A 1 225 ? 13.597 -1.108 -18.616 1.00 96.25 225 ILE A CA 1
ATOM 1856 C C . ILE A 1 225 ? 13.410 -2.133 -19.729 1.00 96.25 225 ILE A C 1
ATOM 1858 O O . ILE A 1 225 ? 12.417 -2.862 -19.780 1.00 96.25 225 ILE A O 1
ATOM 1862 N N . ARG A 1 226 ? 14.413 -2.246 -20.600 1.00 95.44 226 ARG A N 1
ATOM 1863 C CA . ARG A 1 226 ? 14.537 -3.349 -21.550 1.00 95.44 226 ARG A CA 1
ATOM 1864 C C . ARG A 1 226 ? 15.529 -4.370 -21.012 1.00 95.44 226 ARG A C 1
ATOM 1866 O O . ARG A 1 226 ? 16.730 -4.126 -20.959 1.00 95.44 226 ARG A O 1
ATOM 1873 N N . SER A 1 227 ? 15.003 -5.526 -20.641 1.00 95.62 227 SER A N 1
ATOM 1874 C CA . SER A 1 227 ? 15.742 -6.701 -20.187 1.00 95.62 227 SER A CA 1
ATOM 1875 C C . SER A 1 227 ? 15.490 -7.875 -21.143 1.00 95.62 227 SER A C 1
ATOM 1877 O O . SER A 1 227 ? 14.987 -7.695 -22.258 1.00 95.62 227 SER A O 1
ATOM 1879 N N . PHE A 1 228 ? 15.834 -9.091 -20.727 1.00 94.44 228 PHE A N 1
ATOM 1880 C CA . PHE A 1 228 ? 15.724 -10.302 -21.537 1.00 94.44 228 PHE A CA 1
ATOM 1881 C C . PHE A 1 228 ? 15.263 -11.503 -20.715 1.00 94.44 228 PHE A C 1
ATOM 1883 O O . PHE A 1 228 ? 15.483 -11.572 -19.509 1.00 94.44 228 PHE A O 1
ATOM 1890 N N . GLU A 1 229 ? 14.612 -12.466 -21.353 1.00 91.50 229 GLU A N 1
ATOM 1891 C CA . GLU A 1 229 ? 14.317 -13.753 -20.724 1.00 91.50 229 GLU A CA 1
ATOM 1892 C C . GLU A 1 229 ? 15.610 -14.535 -20.438 1.00 91.50 229 GLU A C 1
ATOM 1894 O O . GLU A 1 229 ? 16.622 -14.369 -21.117 1.00 91.50 229 GLU A O 1
ATOM 1899 N N . ASP A 1 230 ? 15.570 -15.391 -19.415 1.00 84.44 230 ASP A N 1
ATOM 1900 C CA . ASP A 1 230 ? 16.669 -16.299 -19.051 1.00 84.44 230 ASP A CA 1
ATOM 1901 C C . ASP A 1 230 ? 16.798 -17.491 -20.018 1.00 84.44 230 ASP A C 1
ATOM 1903 O O . ASP A 1 230 ? 17.804 -18.198 -20.021 1.00 84.44 230 ASP A O 1
ATOM 1907 N N . LYS A 1 231 ? 15.781 -17.703 -20.861 1.00 84.69 231 LYS A N 1
ATOM 1908 C CA . LYS A 1 231 ? 15.720 -18.756 -21.875 1.00 84.69 231 LYS A CA 1
ATOM 1909 C C . LYS A 1 231 ? 15.623 -18.166 -23.275 1.00 84.69 231 LYS A C 1
ATOM 1911 O O . LYS A 1 231 ? 14.967 -17.149 -23.504 1.00 84.69 231 LYS A O 1
ATOM 1916 N N . LEU A 1 232 ? 16.255 -18.860 -24.215 1.00 84.56 232 LEU A N 1
ATOM 1917 C CA . LEU A 1 232 ? 16.130 -18.587 -25.642 1.00 84.56 232 LEU A CA 1
ATOM 1918 C C . LEU A 1 232 ? 14.768 -19.074 -26.157 1.00 84.56 232 LEU A C 1
ATOM 1920 O O . LEU A 1 232 ? 14.165 -19.981 -25.576 1.00 84.56 232 LEU A O 1
ATOM 1924 N N . ASP A 1 233 ? 14.286 -18.472 -27.242 1.00 85.25 233 ASP A N 1
ATOM 1925 C CA . ASP A 1 233 ? 13.123 -18.996 -27.959 1.00 85.25 233 ASP A CA 1
ATOM 1926 C C . ASP A 1 233 ? 13.447 -20.299 -28.711 1.00 85.25 233 ASP A C 1
ATOM 1928 O O . ASP A 1 233 ? 14.584 -20.770 -28.741 1.00 85.25 233 ASP A O 1
ATOM 1932 N N . GLU A 1 234 ? 12.428 -20.884 -29.342 1.00 83.12 234 GLU A N 1
ATOM 1933 C CA . GLU A 1 234 ? 12.543 -22.120 -30.131 1.00 83.12 234 GLU A CA 1
ATOM 1934 C C . GLU A 1 234 ? 13.560 -22.015 -31.281 1.00 83.12 234 GLU A C 1
ATOM 1936 O O . GLU A 1 234 ? 14.067 -23.030 -31.753 1.00 83.12 234 GLU A O 1
ATOM 1941 N N . ASN A 1 235 ? 13.896 -20.793 -31.702 1.00 83.56 235 ASN A N 1
ATOM 1942 C CA . ASN A 1 235 ? 14.861 -20.502 -32.757 1.00 83.56 235 ASN A CA 1
ATOM 1943 C C . ASN A 1 235 ? 16.247 -20.121 -32.201 1.00 83.56 235 ASN A C 1
ATOM 1945 O O . ASN A 1 235 ? 17.119 -19.708 -32.965 1.00 83.56 235 ASN A O 1
ATOM 1949 N N . GLY A 1 236 ? 16.463 -20.231 -30.885 1.00 80.31 236 GLY A N 1
ATOM 1950 C CA . GLY A 1 236 ? 17.725 -19.893 -30.229 1.00 80.31 236 GLY A CA 1
ATOM 1951 C C . GLY A 1 236 ? 17.965 -18.390 -30.049 1.00 80.31 236 GLY A C 1
ATOM 1952 O O . GLY A 1 236 ? 19.089 -17.989 -29.750 1.00 80.31 236 GLY A O 1
ATOM 1953 N N . ASN A 1 237 ? 16.947 -17.541 -30.213 1.00 85.44 237 ASN A N 1
ATOM 1954 C CA . ASN A 1 237 ? 17.092 -16.096 -30.058 1.00 85.44 237 ASN A CA 1
ATOM 1955 C C . ASN A 1 237 ? 16.801 -15.640 -28.631 1.00 85.44 237 ASN A C 1
ATOM 1957 O O . ASN A 1 237 ? 15.923 -16.160 -27.941 1.00 85.44 237 ASN A O 1
ATOM 1961 N N . VAL A 1 238 ? 17.506 -14.589 -28.214 1.00 87.19 238 VAL A N 1
ATOM 1962 C CA . VAL A 1 238 ? 17.234 -13.908 -26.947 1.00 87.19 238 VAL A CA 1
ATOM 1963 C C . VAL A 1 238 ? 15.883 -13.202 -27.035 1.00 87.19 238 VAL A C 1
ATOM 1965 O O . VAL A 1 238 ? 15.663 -12.364 -27.914 1.00 87.19 238 VAL A O 1
ATOM 1968 N N . VAL A 1 239 ? 14.989 -13.501 -26.097 1.00 90.75 239 VAL A N 1
ATOM 1969 C CA . VAL A 1 239 ? 13.658 -12.892 -26.052 1.00 90.75 239 VAL A CA 1
ATOM 1970 C C . VAL A 1 239 ? 13.709 -11.621 -25.203 1.00 90.75 239 VAL A C 1
ATOM 1972 O O . VAL A 1 239 ? 14.126 -11.689 -24.048 1.00 90.75 239 VAL A O 1
ATOM 1975 N N . PRO A 1 240 ? 13.296 -10.454 -25.729 1.00 92.94 240 PRO A N 1
ATOM 1976 C CA . PRO A 1 240 ? 13.263 -9.233 -24.939 1.00 92.94 240 PRO A CA 1
ATOM 1977 C C . PRO A 1 240 ? 12.131 -9.276 -23.911 1.00 92.94 240 PRO A C 1
ATOM 1979 O O . PRO A 1 240 ? 11.009 -9.694 -24.214 1.00 92.94 240 PRO A O 1
ATOM 1982 N N . ARG A 1 241 ? 12.438 -8.764 -22.722 1.00 95.31 241 ARG A N 1
ATOM 1983 C CA . ARG A 1 241 ? 11.521 -8.511 -21.618 1.00 95.31 241 ARG A CA 1
ATOM 1984 C C . ARG A 1 241 ? 11.403 -6.999 -21.436 1.00 95.31 241 ARG A C 1
ATOM 1986 O O . ARG A 1 241 ? 12.352 -6.352 -21.009 1.00 95.31 241 ARG A O 1
ATOM 1993 N N . LEU A 1 242 ? 10.251 -6.439 -21.784 1.00 96.75 242 LEU A N 1
ATOM 1994 C CA . LEU A 1 242 ? 9.944 -5.021 -21.588 1.00 96.75 242 LEU A CA 1
ATOM 1995 C C . LEU A 1 242 ? 9.316 -4.860 -20.207 1.00 96.75 242 LEU A C 1
ATOM 1997 O O . LEU A 1 242 ? 8.356 -5.569 -19.905 1.00 96.75 242 LEU A O 1
ATOM 2001 N N . ILE A 1 243 ? 9.867 -3.991 -19.370 1.00 97.69 243 ILE A N 1
ATOM 2002 C CA . ILE A 1 243 ? 9.502 -3.881 -17.958 1.00 97.69 243 ILE A CA 1
ATOM 2003 C C . ILE A 1 243 ? 9.025 -2.465 -17.667 1.00 97.69 243 ILE A C 1
ATOM 2005 O O . ILE A 1 243 ? 9.771 -1.508 -17.843 1.00 97.69 243 ILE A O 1
ATOM 2009 N N . GLU A 1 244 ? 7.799 -2.375 -17.171 1.00 97.75 244 GLU A N 1
ATOM 2010 C CA . GLU A 1 244 ? 7.238 -1.201 -16.511 1.00 97.75 244 GLU A CA 1
ATOM 2011 C C . GLU A 1 244 ? 7.387 -1.361 -14.997 1.00 97.75 244 GLU A C 1
ATOM 2013 O O . GLU A 1 244 ? 6.972 -2.385 -14.443 1.00 97.75 244 GLU A O 1
ATOM 2018 N N . VAL A 1 245 ? 7.953 -0.372 -14.315 1.00 95.81 245 VAL A N 1
ATOM 2019 C CA . VAL A 1 245 ? 8.216 -0.386 -12.876 1.00 95.81 245 VAL A CA 1
ATOM 2020 C C . VAL A 1 245 ? 7.256 0.565 -12.177 1.00 95.81 245 VAL A C 1
ATOM 2022 O O . VAL A 1 245 ? 7.174 1.747 -12.485 1.00 95.81 245 VAL A O 1
ATOM 2025 N N . LYS A 1 246 ? 6.543 0.068 -11.165 1.00 92.38 246 LYS A N 1
ATOM 2026 C CA . LYS A 1 246 ? 5.726 0.909 -10.286 1.00 92.38 246 LYS A CA 1
ATOM 2027 C C . LYS A 1 246 ? 6.167 0.717 -8.845 1.00 92.38 246 LYS A C 1
ATOM 2029 O O . LYS A 1 246 ? 6.080 -0.384 -8.300 1.00 92.38 246 LYS A O 1
ATOM 2034 N N . ALA A 1 247 ? 6.606 1.805 -8.221 1.00 86.12 247 ALA A N 1
ATOM 2035 C CA . ALA A 1 247 ? 6.742 1.868 -6.776 1.00 86.12 247 ALA A CA 1
ATOM 2036 C C . ALA A 1 247 ? 5.340 1.822 -6.157 1.00 86.12 247 ALA A C 1
ATOM 2038 O O . ALA A 1 247 ? 4.479 2.634 -6.498 1.00 86.12 247 ALA A O 1
ATOM 2039 N N . VAL A 1 248 ? 5.093 0.852 -5.280 1.00 79.19 248 VAL A N 1
ATOM 2040 C CA . VAL A 1 248 ? 3.773 0.641 -4.678 1.00 79.19 248 VAL A CA 1
ATOM 2041 C C . VAL A 1 248 ? 3.854 0.551 -3.165 1.00 79.19 248 VAL A C 1
ATOM 2043 O O . VAL A 1 248 ? 4.882 0.199 -2.592 1.00 79.19 248 VAL A O 1
ATOM 2046 N N . SER A 1 249 ? 2.735 0.808 -2.494 1.00 67.56 249 SER A N 1
ATOM 2047 C CA . SER A 1 249 ? 2.616 0.484 -1.074 1.00 67.56 249 SER A CA 1
ATOM 2048 C C . SER A 1 249 ? 2.720 -1.028 -0.860 1.00 67.56 249 SER A C 1
ATOM 2050 O O . SER A 1 249 ? 2.081 -1.810 -1.571 1.00 67.56 249 SER A O 1
ATOM 2052 N N . PHE A 1 250 ? 3.455 -1.419 0.182 1.00 63.16 250 PHE A N 1
ATOM 2053 C CA . PHE A 1 250 ? 3.693 -2.806 0.586 1.00 63.16 250 PHE A CA 1
ATOM 2054 C C . PHE A 1 250 ? 2.432 -3.661 0.772 1.00 63.16 250 PHE A C 1
ATOM 2056 O O . PHE A 1 250 ? 2.494 -4.883 0.641 1.00 63.16 250 PHE A O 1
ATOM 2063 N N . TRP A 1 251 ? 1.282 -3.045 1.038 1.00 56.31 251 TRP A N 1
ATOM 2064 C CA . TRP A 1 251 ? 0.068 -3.766 1.423 1.00 56.31 251 TRP A CA 1
ATOM 2065 C C . TRP A 1 251 ? -1.047 -3.741 0.382 1.00 56.31 251 TRP A C 1
ATOM 2067 O O . TRP A 1 251 ? -1.837 -4.679 0.318 1.00 56.31 251 TRP A O 1
ATOM 2077 N N . CYS A 1 252 ? -1.155 -2.674 -0.416 1.00 64.00 252 CYS A N 1
ATOM 2078 C CA . CYS A 1 252 ? -2.306 -2.476 -1.302 1.00 64.00 252 CYS A CA 1
ATOM 2079 C C . CYS A 1 252 ? -1.972 -2.572 -2.794 1.00 64.00 252 CYS A C 1
ATOM 2081 O O . CYS A 1 252 ? -2.896 -2.740 -3.586 1.00 64.00 252 CYS A O 1
ATOM 2083 N N . TYR A 1 253 ? -0.688 -2.486 -3.177 1.00 75.00 253 TYR A N 1
ATOM 2084 C CA . TYR A 1 253 ? -0.230 -2.607 -4.568 1.00 75.00 253 TYR A CA 1
ATOM 2085 C C . TYR A 1 253 ? -0.985 -1.694 -5.556 1.00 75.00 253 TYR A C 1
ATOM 2087 O O . TYR A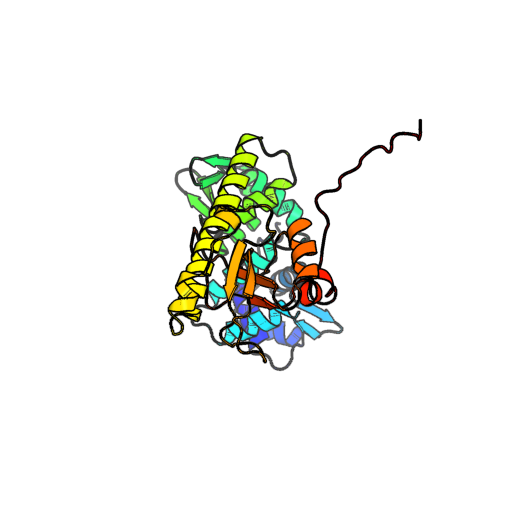 1 253 ? -1.195 -2.058 -6.711 1.00 75.00 253 TYR A O 1
ATOM 2095 N N . ARG A 1 254 ? -1.414 -0.505 -5.110 1.00 74.81 254 ARG A N 1
ATOM 2096 C CA . ARG A 1 254 ? -2.011 0.518 -5.979 1.00 74.81 254 ARG A CA 1
ATOM 2097 C C . ARG A 1 254 ? -0.923 1.213 -6.795 1.00 74.81 254 ARG A C 1
ATOM 2099 O O . ARG A 1 254 ? 0.133 1.525 -6.257 1.00 74.81 254 ARG A O 1
ATOM 2106 N N . PHE A 1 255 ? -1.221 1.492 -8.060 1.00 83.75 255 PHE A N 1
ATOM 2107 C CA . PHE A 1 255 ? -0.361 2.243 -8.970 1.00 83.75 255 PHE A CA 1
ATOM 2108 C C . PHE A 1 255 ? -1.196 2.978 -10.026 1.00 83.75 255 PHE A C 1
ATOM 2110 O O . PHE A 1 255 ? -2.348 2.616 -10.277 1.00 83.75 255 PHE A O 1
ATOM 2117 N N . HIS A 1 256 ? -0.591 3.981 -10.663 1.00 83.69 256 HIS A N 1
ATOM 2118 C CA . HIS A 1 256 ? -1.139 4.644 -11.846 1.00 83.69 256 HIS A CA 1
ATOM 2119 C C . HIS A 1 256 ? -0.530 4.030 -13.101 1.00 83.69 256 HIS A C 1
ATOM 2121 O O . HIS A 1 256 ? 0.641 3.653 -13.100 1.00 83.69 256 HIS A O 1
ATOM 2127 N N . TRP A 1 257 ? -1.320 3.935 -14.166 1.00 87.06 257 TRP A N 1
ATOM 2128 C CA . TRP A 1 257 ? -0.884 3.344 -15.426 1.00 87.06 257 TRP A CA 1
ATOM 2129 C C . TRP A 1 257 ? -1.306 4.243 -16.582 1.00 87.06 257 TRP A C 1
ATOM 2131 O O . TRP A 1 257 ? -2.495 4.531 -16.745 1.00 87.06 257 TRP A O 1
ATOM 2141 N N . THR A 1 258 ? -0.335 4.745 -17.342 1.00 88.56 258 THR A N 1
ATOM 2142 C CA . THR A 1 258 ? -0.608 5.722 -18.396 1.00 88.56 258 THR A CA 1
ATOM 2143 C C . THR A 1 258 ? -1.199 5.048 -19.628 1.00 88.56 258 THR A C 1
ATOM 2145 O O . THR A 1 258 ? -1.060 3.845 -19.857 1.00 88.56 258 THR A O 1
ATOM 2148 N N . ARG A 1 259 ? -1.869 5.836 -20.477 1.00 88.44 259 ARG A N 1
ATOM 2149 C CA . ARG A 1 259 ? -2.435 5.322 -21.730 1.00 88.44 259 ARG A CA 1
ATOM 2150 C C . ARG A 1 259 ? -1.362 4.701 -22.627 1.00 88.44 259 ARG A C 1
ATOM 2152 O O . ARG A 1 259 ? -1.616 3.656 -23.216 1.00 88.44 259 ARG A O 1
ATOM 2159 N N . ASN A 1 260 ? -0.189 5.331 -22.731 1.00 91.00 260 ASN A N 1
ATOM 2160 C CA . ASN A 1 260 ? 0.904 4.812 -23.552 1.00 91.00 260 ASN A CA 1
ATOM 2161 C C . ASN A 1 260 ? 1.376 3.447 -23.028 1.00 91.00 260 ASN A C 1
ATOM 2163 O O . ASN A 1 260 ? 1.445 2.492 -23.796 1.00 91.00 260 ASN A O 1
ATOM 2167 N N . GLU A 1 261 ? 1.594 3.328 -21.715 1.00 94.12 261 GLU A N 1
ATOM 2168 C CA . GLU A 1 261 ? 1.994 2.070 -21.070 1.00 94.12 261 GLU A CA 1
ATOM 2169 C C . GLU A 1 261 ? 0.959 0.958 -21.302 1.00 94.12 261 GLU A C 1
ATOM 2171 O O . GLU A 1 261 ? 1.317 -0.161 -21.666 1.00 94.12 261 GLU A O 1
ATOM 2176 N N . ILE A 1 262 ? -0.339 1.265 -21.178 1.00 93.44 262 ILE A N 1
ATOM 2177 C CA . ILE A 1 262 ? -1.425 0.302 -21.424 1.00 93.44 262 ILE A CA 1
ATOM 2178 C C . ILE A 1 262 ? -1.426 -0.189 -22.880 1.00 93.44 262 ILE A C 1
ATOM 2180 O O . ILE A 1 262 ? -1.562 -1.392 -23.122 1.00 93.44 262 ILE A O 1
ATOM 2184 N N . GLU A 1 263 ? -1.276 0.709 -23.857 1.00 94.19 263 GLU A N 1
ATOM 2185 C CA . GLU A 1 263 ? -1.261 0.327 -25.276 1.00 94.19 263 GLU A CA 1
ATOM 2186 C C . GLU A 1 263 ? -0.009 -0.487 -25.637 1.00 94.19 263 GLU A C 1
ATOM 2188 O O . GLU A 1 263 ? -0.106 -1.485 -26.356 1.00 94.19 263 GLU A O 1
ATOM 2193 N N . LYS A 1 264 ? 1.164 -0.136 -25.094 1.00 94.62 264 LYS A N 1
ATOM 2194 C CA . LYS A 1 264 ? 2.405 -0.908 -25.286 1.00 94.62 264 LYS A CA 1
ATOM 2195 C C . LYS A 1 264 ? 2.325 -2.283 -24.633 1.00 94.62 264 LYS A C 1
ATOM 2197 O O . LYS A 1 264 ? 2.696 -3.281 -25.249 1.00 94.62 264 LYS A O 1
ATOM 2202 N N . SER A 1 265 ? 1.760 -2.348 -23.434 1.00 95.75 265 SER A N 1
ATOM 2203 C CA . SER A 1 265 ? 1.436 -3.584 -22.723 1.00 95.75 265 SER A CA 1
ATOM 2204 C C . SER A 1 265 ? 0.542 -4.507 -23.550 1.00 95.75 265 SER A C 1
ATOM 2206 O O . SER A 1 265 ? 0.851 -5.687 -23.722 1.00 95.75 265 SER A O 1
ATOM 2208 N N . LYS A 1 266 ? -0.515 -3.961 -24.160 1.00 96.06 266 LYS A N 1
ATOM 2209 C CA . LYS A 1 266 ? -1.396 -4.698 -25.072 1.00 96.06 266 LYS A CA 1
ATOM 2210 C C . LYS A 1 266 ? -0.665 -5.196 -26.321 1.00 96.06 266 LYS A C 1
ATOM 2212 O O . LYS A 1 266 ? -0.897 -6.325 -26.746 1.00 96.06 266 LYS A O 1
ATOM 2217 N N . LEU A 1 267 ? 0.188 -4.358 -26.911 1.00 96.06 267 LEU A N 1
ATOM 2218 C CA . LEU A 1 267 ? 0.925 -4.668 -28.138 1.00 96.06 267 LEU A CA 1
ATOM 2219 C C . LEU A 1 267 ? 1.964 -5.778 -27.929 1.00 96.06 267 LEU A C 1
ATOM 2221 O O . LEU A 1 267 ? 2.100 -6.665 -28.768 1.00 96.06 267 LEU A O 1
ATOM 2225 N N . HIS A 1 268 ? 2.704 -5.724 -26.821 1.00 95.06 268 HIS A N 1
ATOM 2226 C CA . HIS A 1 268 ? 3.827 -6.624 -26.559 1.00 95.06 268 HIS A CA 1
ATOM 2227 C C . HIS A 1 268 ? 3.453 -7.853 -25.713 1.00 95.06 268 HIS A C 1
ATOM 2229 O O . HIS A 1 268 ? 4.215 -8.825 -25.691 1.00 95.06 268 HIS A O 1
ATOM 2235 N N . GLY A 1 269 ? 2.284 -7.848 -25.062 1.00 95.31 269 GLY A N 1
ATOM 2236 C CA . GLY A 1 269 ? 1.666 -9.004 -24.410 1.00 95.31 269 GLY A CA 1
ATOM 2237 C C . GLY A 1 269 ? 2.627 -9.758 -23.493 1.00 95.31 269 GLY A C 1
ATOM 2238 O O . GLY A 1 269 ? 3.123 -9.220 -22.511 1.00 95.31 269 GLY A O 1
ATOM 2239 N N . GLN A 1 270 ? 2.946 -11.005 -23.847 1.00 94.31 270 GLN A N 1
ATOM 2240 C CA . GLN A 1 270 ? 3.815 -11.897 -23.065 1.00 94.31 270 GLN A CA 1
ATOM 2241 C C . GLN A 1 270 ? 5.262 -11.405 -22.896 1.00 94.31 270 GLN A C 1
ATOM 2243 O O . GLN A 1 270 ? 5.970 -11.915 -22.033 1.00 94.31 270 GLN A O 1
ATOM 2248 N N . ARG A 1 271 ? 5.715 -10.448 -23.711 1.00 94.94 271 ARG A N 1
ATOM 2249 C CA . ARG A 1 271 ? 7.036 -9.817 -23.562 1.00 94.94 271 ARG A CA 1
ATOM 2250 C C . ARG A 1 271 ? 6.996 -8.616 -22.620 1.00 94.94 271 ARG A C 1
ATOM 2252 O O . ARG A 1 271 ? 8.044 -8.192 -22.146 1.00 94.94 271 ARG A O 1
ATOM 2259 N N . TYR A 1 272 ? 5.810 -8.084 -22.337 1.00 97.50 272 TYR A N 1
ATOM 2260 C CA . TYR A 1 272 ? 5.619 -6.941 -21.459 1.00 97.50 272 TYR A CA 1
ATOM 2261 C C . TYR A 1 272 ? 5.328 -7.402 -20.032 1.00 97.50 272 TYR A C 1
ATOM 2263 O O . TYR A 1 272 ? 4.492 -8.279 -19.794 1.00 97.50 272 TYR A O 1
ATOM 2271 N N . HIS A 1 273 ? 6.029 -6.801 -19.085 1.00 97.81 273 HIS A N 1
ATOM 2272 C CA . HIS A 1 273 ? 5.973 -7.139 -17.678 1.00 97.81 273 HIS A CA 1
ATOM 2273 C C . HIS A 1 273 ? 5.750 -5.879 -16.856 1.00 97.81 273 HIS A C 1
ATOM 2275 O O . HIS A 1 273 ? 6.323 -4.832 -17.132 1.00 97.81 273 HIS A O 1
ATOM 2281 N N . LEU A 1 274 ? 4.921 -6.006 -15.829 1.00 97.69 274 LEU A N 1
ATOM 2282 C CA . LEU A 1 274 ? 4.695 -4.974 -14.831 1.00 97.69 274 LEU A CA 1
ATOM 2283 C C . LEU A 1 274 ? 5.307 -5.435 -13.511 1.00 97.69 274 LEU A C 1
ATOM 2285 O O . LEU A 1 274 ? 4.936 -6.482 -12.979 1.00 97.69 274 LEU A O 1
ATOM 2289 N N . TYR A 1 275 ? 6.264 -4.668 -13.011 1.00 97.81 275 TYR A N 1
ATOM 2290 C CA . TYR A 1 275 ? 6.988 -4.917 -11.774 1.00 97.81 275 TYR A CA 1
ATOM 2291 C C . TYR A 1 275 ? 6.441 -3.970 -10.707 1.00 97.81 275 TYR A C 1
ATOM 2293 O O . TYR A 1 275 ? 6.664 -2.763 -10.761 1.00 97.81 275 TYR A O 1
ATOM 2301 N N . LEU A 1 276 ? 5.704 -4.515 -9.740 1.00 93.75 276 LEU A N 1
ATOM 2302 C CA . LEU A 1 276 ? 5.176 -3.751 -8.611 1.00 93.75 276 LEU A CA 1
ATOM 2303 C C . LEU A 1 276 ? 6.118 -3.920 -7.422 1.00 93.75 276 LEU A C 1
ATOM 2305 O O . LEU A 1 276 ? 6.163 -4.999 -6.823 1.00 93.75 276 LEU A O 1
ATOM 2309 N N . LEU A 1 277 ? 6.880 -2.871 -7.113 1.00 90.88 277 LEU A N 1
ATOM 2310 C CA . LEU A 1 277 ? 7.938 -2.886 -6.110 1.00 90.88 277 LEU A CA 1
ATOM 2311 C C . LEU A 1 277 ? 7.484 -2.192 -4.812 1.00 90.88 277 LEU A C 1
ATOM 2313 O O . LEU A 1 277 ? 7.310 -0.970 -4.807 1.00 90.88 277 LEU A O 1
ATOM 2317 N N . PRO A 1 278 ? 7.305 -2.938 -3.706 1.00 82.75 278 PRO A N 1
ATOM 2318 C CA . PRO A 1 278 ? 6.955 -2.371 -2.410 1.00 82.75 278 PRO A CA 1
ATOM 2319 C C . PRO A 1 278 ? 7.977 -1.377 -1.862 1.00 82.75 278 PRO A C 1
ATOM 2321 O O . PRO A 1 278 ? 9.143 -1.725 -1.662 1.00 82.75 278 PRO A O 1
ATOM 2324 N N . VAL A 1 279 ? 7.512 -0.176 -1.530 1.00 74.06 279 VAL A N 1
ATOM 2325 C CA . VAL A 1 279 ? 8.261 0.816 -0.751 1.00 74.06 279 VAL A CA 1
ATOM 2326 C C . VAL A 1 279 ? 8.098 0.501 0.736 1.00 74.06 279 VAL A C 1
ATOM 2328 O O . VAL A 1 279 ? 6.975 0.332 1.214 1.00 74.06 279 VAL A O 1
ATOM 2331 N N . VAL A 1 280 ? 9.216 0.404 1.457 1.00 66.62 280 VAL A N 1
ATOM 2332 C CA . VAL A 1 280 ? 9.269 0.127 2.909 1.00 66.62 280 VAL A CA 1
ATOM 2333 C C . VAL A 1 280 ? 9.991 1.222 3.698 1.00 66.62 280 VAL A C 1
ATOM 2335 O O . VAL A 1 280 ? 10.217 1.080 4.890 1.00 66.62 280 VAL A O 1
ATOM 2338 N N . GLY A 1 281 ? 10.384 2.304 3.030 1.00 56.22 281 GLY A N 1
ATOM 2339 C CA . GLY A 1 281 ? 10.977 3.494 3.628 1.00 56.22 281 GLY A CA 1
ATOM 2340 C C . GLY A 1 281 ? 11.503 4.437 2.548 1.00 56.22 281 GLY A C 1
ATOM 2341 O O . GLY A 1 281 ? 11.365 4.152 1.356 1.00 56.22 281 GLY A O 1
ATOM 2342 N N . ILE A 1 282 ? 12.131 5.545 2.948 1.00 59.25 282 ILE A N 1
ATOM 2343 C CA . ILE A 1 282 ? 12.750 6.487 1.998 1.00 59.25 282 ILE A CA 1
ATOM 2344 C C . ILE A 1 282 ? 13.821 5.755 1.191 1.00 59.25 282 ILE A C 1
ATOM 2346 O O . ILE A 1 282 ? 14.768 5.228 1.775 1.00 59.25 282 ILE A O 1
ATOM 2350 N N . ASP A 1 283 ? 13.639 5.705 -0.132 1.00 64.81 283 ASP A N 1
ATOM 2351 C CA . ASP A 1 283 ? 14.526 5.021 -1.084 1.00 64.81 283 ASP A CA 1
ATOM 2352 C C . ASP A 1 283 ? 14.830 3.551 -0.721 1.00 64.81 283 ASP A C 1
ATOM 2354 O O . ASP A 1 283 ? 15.821 2.970 -1.167 1.00 64.81 283 ASP A O 1
ATOM 2358 N N . LYS A 1 284 ? 13.967 2.922 0.089 1.00 72.25 284 LYS A N 1
ATOM 2359 C CA . LYS A 1 284 ? 14.095 1.528 0.520 1.00 72.25 284 LYS A CA 1
ATOM 2360 C C . LYS A 1 284 ? 12.951 0.704 -0.038 1.00 72.25 284 LYS A C 1
ATOM 2362 O O . LYS A 1 284 ? 11.777 0.979 0.219 1.00 72.25 284 LYS A O 1
ATOM 2367 N N . PHE A 1 285 ? 13.315 -0.362 -0.738 1.00 83.06 285 PHE A N 1
ATOM 2368 C CA . PHE A 1 285 ? 12.372 -1.258 -1.389 1.00 83.06 285 PHE A CA 1
ATOM 2369 C C . PHE A 1 285 ? 12.498 -2.683 -0.867 1.00 83.06 285 PHE A C 1
ATOM 2371 O O . PHE A 1 285 ? 13.593 -3.148 -0.546 1.00 83.06 285 PHE A O 1
ATOM 2378 N N . ASN A 1 286 ? 11.377 -3.399 -0.830 1.00 82.06 286 ASN A N 1
ATOM 2379 C CA . ASN A 1 286 ? 11.360 -4.817 -0.499 1.00 82.06 286 ASN A CA 1
ATOM 2380 C C . ASN A 1 286 ? 11.320 -5.657 -1.784 1.00 82.06 286 ASN A C 1
ATOM 2382 O O . ASN A 1 286 ? 10.257 -5.909 -2.351 1.00 82.06 286 ASN A O 1
ATOM 2386 N N . ILE A 1 287 ? 12.504 -6.088 -2.226 1.00 89.50 287 ILE A N 1
ATOM 2387 C CA . ILE A 1 287 ? 12.683 -6.925 -3.422 1.00 89.50 287 ILE A CA 1
ATOM 2388 C C . ILE A 1 287 ? 12.068 -8.320 -3.239 1.00 89.50 287 ILE A C 1
ATOM 2390 O O . ILE A 1 287 ? 11.561 -8.888 -4.200 1.00 89.50 287 ILE A O 1
ATOM 2394 N N . GLU A 1 288 ? 12.055 -8.869 -2.021 1.00 85.75 288 GLU A N 1
ATOM 2395 C CA . GLU A 1 288 ? 11.484 -10.199 -1.747 1.00 85.75 288 GLU A CA 1
ATOM 2396 C C . GLU A 1 288 ? 9.975 -10.251 -2.013 1.00 85.75 288 GLU A C 1
ATOM 2398 O O . GLU A 1 288 ? 9.435 -11.299 -2.362 1.00 85.75 288 GLU A O 1
ATOM 2403 N N . ARG A 1 289 ? 9.290 -9.108 -1.889 1.00 84.25 289 ARG A N 1
ATOM 2404 C CA . ARG A 1 289 ? 7.864 -8.960 -2.202 1.00 84.25 289 ARG A CA 1
ATOM 2405 C C . ARG A 1 289 ? 7.596 -8.317 -3.563 1.00 84.25 289 ARG A C 1
ATOM 2407 O O . ARG A 1 289 ? 6.459 -7.944 -3.839 1.00 84.25 289 ARG A O 1
ATOM 2414 N N . LEU A 1 290 ? 8.602 -8.199 -4.429 1.00 93.00 290 LEU A N 1
ATOM 2415 C CA . LEU A 1 290 ? 8.408 -7.742 -5.803 1.00 93.00 290 LEU A CA 1
ATOM 2416 C C . LEU A 1 290 ? 7.367 -8.624 -6.509 1.00 93.00 290 LEU A C 1
ATOM 2418 O O . LEU A 1 290 ? 7.572 -9.824 -6.700 1.00 93.00 290 LEU A O 1
ATOM 2422 N N . LYS A 1 291 ? 6.254 -8.023 -6.941 1.00 93.31 291 LYS A N 1
ATOM 2423 C CA . LYS A 1 291 ? 5.232 -8.728 -7.720 1.00 93.31 291 LYS A CA 1
ATOM 2424 C C . LYS A 1 291 ? 5.478 -8.495 -9.205 1.00 93.31 291 LYS A C 1
ATOM 2426 O O . LYS A 1 291 ? 5.259 -7.397 -9.711 1.00 93.31 291 LYS A O 1
ATOM 2431 N N . VAL A 1 292 ? 5.900 -9.550 -9.898 1.00 96.38 292 VAL A N 1
ATOM 2432 C CA . VAL A 1 292 ? 6.093 -9.552 -11.353 1.00 96.38 292 VAL A CA 1
ATOM 2433 C C . VAL A 1 292 ? 4.826 -10.055 -12.038 1.00 96.38 292 VAL A C 1
ATOM 2435 O O . VAL A 1 292 ? 4.410 -11.196 -11.839 1.00 96.38 292 VAL A O 1
ATOM 2438 N N . VAL A 1 293 ? 4.213 -9.212 -12.866 1.00 95.69 293 VAL A N 1
ATOM 2439 C CA . VAL A 1 293 ? 3.011 -9.543 -13.635 1.00 95.69 293 VAL A CA 1
ATOM 2440 C C . VAL A 1 293 ? 3.351 -9.596 -15.119 1.00 95.69 293 VAL A C 1
ATOM 2442 O O . VAL A 1 293 ? 3.626 -8.573 -15.743 1.00 95.69 293 VAL A O 1
ATOM 2445 N N . LYS A 1 294 ? 3.311 -10.798 -15.694 1.00 96.38 294 LYS A N 1
ATOM 2446 C CA . LYS A 1 294 ? 3.483 -11.034 -17.132 1.00 96.38 294 LYS A CA 1
ATOM 2447 C C . LYS A 1 294 ? 2.168 -10.807 -17.877 1.00 96.38 294 LYS A C 1
ATOM 2449 O O . LYS A 1 294 ? 1.121 -11.226 -17.388 1.00 96.38 294 LYS A O 1
ATOM 2454 N N . ASP A 1 295 ? 2.231 -10.189 -19.059 1.00 96.38 295 ASP A N 1
ATOM 2455 C CA . ASP A 1 295 ? 1.049 -9.804 -19.849 1.00 96.38 295 ASP A CA 1
ATOM 2456 C C . ASP A 1 295 ? 0.030 -9.009 -19.001 1.00 96.38 295 ASP A C 1
ATOM 2458 O O . ASP A 1 295 ? -1.111 -9.440 -18.777 1.00 96.38 295 ASP A O 1
ATOM 2462 N N . PRO A 1 296 ? 0.445 -7.845 -18.457 1.00 96.06 296 PRO A N 1
ATOM 2463 C CA . PRO A 1 296 ? -0.368 -7.094 -17.508 1.00 96.06 296 PRO A CA 1
ATOM 2464 C C . PRO A 1 296 ? -1.637 -6.522 -18.149 1.00 96.06 296 PRO A C 1
ATOM 2466 O O . PRO A 1 296 ? -2.613 -6.270 -17.440 1.00 96.06 296 PRO A O 1
ATOM 2469 N N . TYR A 1 297 ? -1.699 -6.366 -19.478 1.00 95.38 297 TYR A N 1
ATOM 2470 C CA . TYR A 1 297 ? -2.948 -6.009 -20.152 1.00 95.38 297 TYR A CA 1
ATOM 2471 C C . TYR A 1 297 ? -4.035 -7.054 -19.872 1.00 95.38 297 TYR A C 1
ATOM 2473 O O . TYR A 1 297 ? -5.163 -6.722 -19.499 1.00 95.38 297 TYR A O 1
ATOM 2481 N N . LYS A 1 298 ? -3.699 -8.341 -19.992 1.00 94.38 298 LYS A N 1
ATOM 2482 C CA . LYS A 1 298 ? -4.629 -9.424 -19.673 1.00 94.38 298 LYS A CA 1
ATOM 2483 C C . LYS A 1 298 ? -4.804 -9.599 -18.162 1.00 94.38 298 LYS A C 1
ATOM 2485 O O . LYS A 1 298 ? -5.939 -9.711 -17.704 1.00 94.38 298 LYS A O 1
ATOM 2490 N N . ALA A 1 299 ? -3.705 -9.623 -17.408 1.00 93.38 299 ALA A N 1
ATOM 2491 C CA . ALA A 1 299 ? -3.700 -9.998 -15.993 1.00 93.38 299 ALA A CA 1
ATOM 2492 C C . ALA A 1 299 ? -4.191 -8.896 -15.036 1.00 93.38 299 ALA A C 1
ATOM 2494 O O . ALA A 1 299 ? -4.689 -9.216 -13.959 1.00 93.38 299 ALA A O 1
ATOM 2495 N N . VAL A 1 300 ? -4.079 -7.621 -15.426 1.00 92.38 300 VAL A N 1
ATOM 2496 C CA . VAL A 1 300 ? -4.506 -6.459 -14.628 1.00 92.38 300 VAL A CA 1
ATOM 2497 C C . VAL A 1 300 ? -5.623 -5.700 -15.340 1.00 92.38 300 VAL A C 1
ATOM 2499 O O . VAL A 1 300 ? -6.737 -5.630 -14.827 1.00 92.38 300 VAL A O 1
ATOM 2502 N N . PHE A 1 301 ? -5.370 -5.158 -16.539 1.00 89.25 301 PHE A N 1
ATOM 2503 C CA . PHE A 1 301 ? -6.317 -4.231 -17.180 1.00 89.25 301 PHE A CA 1
ATOM 2504 C C . PHE A 1 301 ? -7.667 -4.891 -17.497 1.00 89.25 301 PHE A C 1
ATOM 2506 O O . PHE A 1 301 ? -8.721 -4.293 -17.277 1.00 89.25 301 PHE A O 1
ATOM 2513 N N . ARG A 1 302 ? -7.651 -6.137 -17.985 1.00 89.75 302 ARG A N 1
ATOM 2514 C CA . ARG A 1 302 ? -8.869 -6.910 -18.280 1.00 89.75 302 ARG A CA 1
ATOM 2515 C C . ARG A 1 302 ? -9.419 -7.690 -17.082 1.00 89.75 302 ARG A C 1
ATOM 2517 O O . ARG A 1 302 ? -10.577 -8.100 -17.131 1.00 89.75 302 ARG A O 1
ATOM 2524 N N . ASN A 1 303 ? -8.638 -7.892 -16.020 1.00 85.94 303 ASN A N 1
ATOM 2525 C CA . ASN A 1 303 ? -9.045 -8.691 -14.864 1.00 85.94 303 ASN A CA 1
ATOM 2526 C C . ASN A 1 303 ? -9.777 -7.841 -13.815 1.00 85.94 303 ASN A C 1
ATOM 2528 O O . ASN A 1 303 ? -9.220 -7.456 -12.788 1.00 85.94 303 ASN A O 1
ATOM 2532 N N . ARG A 1 304 ? -11.062 -7.578 -14.066 1.00 78.81 304 ARG A N 1
ATOM 2533 C CA . ARG A 1 304 ? -11.918 -6.797 -13.155 1.00 78.81 304 ARG A CA 1
ATOM 2534 C C . ARG A 1 304 ? -12.319 -7.532 -11.871 1.00 78.81 304 ARG A C 1
ATOM 2536 O O . ARG A 1 304 ? -12.877 -6.905 -10.980 1.00 78.81 304 ARG A O 1
ATOM 2543 N N . ASN A 1 305 ? -12.039 -8.833 -11.770 1.00 71.50 305 ASN A N 1
ATOM 2544 C CA . ASN A 1 305 ? -12.340 -9.616 -10.569 1.00 71.50 305 ASN A CA 1
ATOM 2545 C C . ASN A 1 305 ? -11.298 -9.391 -9.465 1.00 71.50 305 ASN A C 1
ATOM 2547 O O . ASN A 1 305 ? -11.633 -9.458 -8.286 1.00 71.50 305 ASN A O 1
ATOM 2551 N N . GLU A 1 306 ? -10.048 -9.120 -9.846 1.00 71.44 306 GLU A N 1
ATOM 2552 C CA . GLU A 1 306 ? -8.938 -8.887 -8.911 1.00 71.44 306 GLU A CA 1
ATOM 2553 C C . GLU A 1 306 ? -8.515 -7.416 -8.836 1.00 71.44 306 GLU A C 1
ATOM 2555 O O . GLU A 1 306 ? -7.968 -6.995 -7.817 1.00 71.44 306 GLU A O 1
ATOM 2560 N N . TRP A 1 307 ? -8.783 -6.627 -9.884 1.00 77.31 307 TRP A N 1
ATOM 2561 C CA . TRP A 1 307 ? -8.344 -5.236 -9.980 1.00 77.31 307 TRP A CA 1
ATOM 2562 C C . TRP A 1 307 ? -9.498 -4.269 -10.233 1.00 77.31 307 TRP A C 1
ATOM 2564 O O . TRP A 1 307 ? -10.248 -4.387 -11.205 1.00 77.31 307 TRP A O 1
ATOM 2574 N N . THR A 1 308 ? -9.568 -3.236 -9.397 1.00 72.81 308 THR A N 1
ATOM 2575 C CA . THR A 1 308 ? -10.456 -2.084 -9.589 1.00 72.81 308 THR A CA 1
ATOM 2576 C C . THR A 1 308 ? -9.716 -0.987 -10.353 1.00 72.81 308 THR A C 1
ATOM 2578 O O . THR A 1 308 ? -8.550 -0.719 -10.076 1.00 72.81 308 THR A O 1
ATOM 2581 N N . CYS A 1 309 ? -10.385 -0.331 -11.302 1.00 73.69 309 CYS A N 1
ATOM 2582 C CA . CYS A 1 309 ? -9.816 0.751 -12.106 1.00 73.69 309 CYS A CA 1
ATOM 2583 C C . CYS A 1 309 ? -10.714 1.987 -12.045 1.00 73.69 309 CYS A C 1
ATOM 2585 O O . CYS A 1 309 ? -11.932 1.873 -12.178 1.00 73.69 309 CYS A O 1
ATOM 2587 N N . SER A 1 310 ? -10.094 3.149 -11.861 1.00 67.75 310 SER A N 1
ATOM 2588 C CA . SER A 1 310 ? -10.709 4.472 -11.931 1.00 67.75 310 SER A CA 1
ATOM 2589 C C . SER A 1 310 ? -9.964 5.326 -12.954 1.00 67.75 310 SER A C 1
ATOM 2591 O O . SER A 1 310 ? -8.757 5.173 -13.130 1.00 67.75 310 SER A O 1
ATOM 2593 N N . TYR A 1 311 ? -10.685 6.220 -13.627 1.00 69.31 311 TYR A N 1
ATOM 2594 C CA . TYR A 1 311 ? -10.114 7.162 -14.588 1.00 69.31 311 TYR A CA 1
ATOM 2595 C C . TYR A 1 311 ? -9.953 8.526 -13.916 1.00 69.31 311 TYR A C 1
ATOM 2597 O O . TYR A 1 311 ? -10.917 9.037 -13.352 1.00 69.31 311 TYR A O 1
ATOM 2605 N N . GLU A 1 312 ? -8.751 9.098 -13.976 1.00 60.06 312 GLU A N 1
ATOM 2606 C CA . GLU A 1 312 ? -8.436 10.380 -13.323 1.00 60.06 312 GLU A CA 1
ATOM 2607 C C . GLU A 1 312 ? -8.401 11.552 -14.309 1.00 60.06 312 GLU A C 1
ATOM 2609 O O . GLU A 1 312 ? -8.851 12.645 -13.976 1.00 60.06 312 GLU A O 1
ATOM 2614 N N . THR A 1 313 ? -7.951 11.316 -15.546 1.00 67.25 313 THR A N 1
ATOM 2615 C CA . THR A 1 313 ? -7.811 12.362 -16.568 1.00 67.25 313 THR A CA 1
ATOM 2616 C C . THR A 1 313 ? -8.678 12.057 -17.782 1.00 67.25 313 THR A C 1
ATOM 2618 O O . THR A 1 313 ? -8.558 10.995 -18.396 1.00 67.25 313 THR A O 1
ATOM 2621 N N . LEU A 1 314 ? -9.521 13.018 -18.162 1.00 69.69 314 LEU A N 1
ATOM 2622 C CA . LEU A 1 314 ? -10.318 12.993 -19.387 1.00 69.69 314 LEU A CA 1
ATOM 2623 C C . LEU A 1 314 ? -9.904 14.170 -20.272 1.00 69.69 314 LEU A C 1
ATOM 2625 O O . LEU A 1 314 ? -9.776 15.295 -19.796 1.00 69.69 314 LEU A O 1
ATOM 2629 N N . SER A 1 315 ? -9.689 13.905 -21.559 1.00 73.81 315 SER A N 1
ATOM 2630 C CA . SER A 1 315 ? -9.349 14.922 -22.554 1.00 73.81 315 SER A CA 1
ATOM 2631 C C . SER A 1 315 ? -10.486 15.037 -23.562 1.00 73.81 315 SER A C 1
ATOM 2633 O O . SER A 1 315 ? -11.001 14.023 -24.035 1.00 73.81 315 SER A O 1
ATOM 2635 N N . PHE A 1 316 ? -10.870 16.271 -23.880 1.00 79.38 316 PHE A N 1
ATOM 2636 C CA . PHE A 1 316 ? -11.918 16.593 -24.839 1.00 79.38 316 PHE A CA 1
ATOM 2637 C C . PHE A 1 316 ? -11.341 17.521 -25.905 1.00 79.38 316 PHE A C 1
ATOM 2639 O O . PHE A 1 316 ? -10.599 18.449 -25.585 1.00 79.38 316 PHE A O 1
ATOM 2646 N N . SER A 1 317 ? -11.703 17.291 -27.163 1.00 80.25 317 SER A N 1
ATOM 2647 C CA . SER A 1 317 ? -11.420 18.201 -28.271 1.00 80.25 317 SER A CA 1
ATOM 2648 C C . SER A 1 317 ? -12.705 18.478 -29.044 1.00 80.25 317 SER A C 1
ATOM 2650 O O . SER A 1 317 ? -13.586 17.622 -29.144 1.00 80.25 317 SER A O 1
ATOM 2652 N N . GLN A 1 318 ? -12.831 19.695 -29.568 1.00 83.12 318 GLN A N 1
ATOM 2653 C CA . GLN A 1 318 ? -13.935 20.067 -30.442 1.00 83.12 318 GLN A CA 1
ATOM 2654 C C . GLN A 1 318 ? -13.607 19.608 -31.866 1.00 83.12 318 GLN A C 1
ATOM 2656 O O . GLN A 1 318 ? -12.547 19.940 -32.393 1.00 83.12 318 GLN A O 1
ATOM 2661 N N . SER A 1 319 ? -14.495 18.834 -32.487 1.00 75.75 319 SER A N 1
ATOM 2662 C CA . SER A 1 319 ? -14.382 18.500 -33.906 1.00 75.75 319 SER A CA 1
ATOM 2663 C C . SER A 1 319 ? -14.619 19.758 -34.743 1.00 75.75 319 SER A C 1
ATOM 2665 O O . SER A 1 319 ? -15.655 20.410 -34.605 1.00 75.75 319 SER A O 1
ATOM 2667 N N . GLU A 1 320 ? -13.671 20.103 -35.618 1.00 73.25 320 GLU A N 1
ATOM 2668 C CA . GLU A 1 320 ? -13.921 21.110 -36.649 1.00 73.25 320 GLU A CA 1
ATOM 2669 C C . GLU A 1 320 ? -15.059 20.610 -37.547 1.00 73.25 320 GLU A C 1
ATOM 2671 O O . GLU A 1 320 ? -15.048 19.463 -38.005 1.00 73.25 320 GLU A O 1
ATOM 2676 N N . ALA A 1 321 ? -16.069 21.455 -37.770 1.00 58.81 321 ALA A N 1
ATOM 2677 C CA . ALA A 1 321 ? -17.072 21.181 -38.786 1.00 58.81 321 ALA A CA 1
ATOM 2678 C C . ALA A 1 321 ? -16.349 21.007 -40.135 1.00 58.81 321 ALA A C 1
ATOM 2680 O O . ALA A 1 321 ? -15.452 21.804 -40.429 1.00 58.81 321 ALA A O 1
ATOM 2681 N N . PRO A 1 322 ? -16.693 19.987 -40.943 1.00 63.03 322 PRO A N 1
ATOM 2682 C CA . PRO A 1 322 ? -16.096 19.836 -42.264 1.00 63.03 322 PRO A CA 1
ATOM 2683 C C . PRO A 1 322 ? -16.325 21.134 -43.053 1.00 63.03 322 PRO A C 1
ATOM 2685 O O . PRO A 1 322 ? -17.468 21.579 -43.172 1.00 63.03 322 PRO A O 1
ATOM 2688 N N . LYS A 1 323 ? -15.228 21.764 -43.495 1.00 56.22 323 LYS A N 1
ATOM 2689 C CA . LYS A 1 323 ? -15.253 22.958 -44.350 1.00 56.22 323 LYS A CA 1
ATOM 2690 C C . LYS A 1 323 ? -15.837 22.655 -45.719 1.00 56.22 323 LYS A C 1
ATOM 2692 O O . LYS A 1 323 ? -15.534 21.560 -46.248 1.00 56.22 323 LYS A O 1
#

Radius of gyration: 23.1 Å; chains: 1; bounding box: 53×48×73 Å

pLDDT: mean 84.46, std 12.33, range [43.81, 98.25]

Sequence (323 aa):
MSAFDKISVRQISTLSEVLSESTLLKRELIESKYLRNATHFQETFEFLQDLNLVEERAGQIILRGNYREFLGNFRNTQRPAQLVREFILSSFLNRATPYTGYLVDFLSNFCWTGDRQEFTPTVHERLKYSGLRNFLIDLEFLHVDPEENRYTVVAEYPLICSELQQKRELSSEDFAQILERKEQIGKTAEKAILEYERRRLSELPGIVDRIEHTSVSDVTAGYDIRSFEDKLDENGNVVPRLIEVKAVSFWCYRFHWTRNEIEKSKLHGQRYHLYLLPVVGIDKFNIERLKVVKDPYKAVFRNRNEWTCSYETLSFSQSEAPK

Secondary structure (DSSP, 8-state):
--TTTT--HHHHHHHHHHHHH-SS-BHHHHHHHHTTT-S-HHHHHHHHHHTTSEEEETTEEEE-HHHHHHHHHHTT-S-HHHHHHHHHHHHHHSS--TTHHHHHHHHTT-EEETTEEEE---HHHHHHTHHHHHHHHHTTSEEEETTTTEEEE-TT-HHHHHHHHTTS---HHHHHHHHHHHHHHHHHHHHHHHHHHHHHTTT-HHHHTT-EEHHHH-TTSS-SEEEEEEEE-TTSPEEEEEEEEEEEETTT------HHHHHHHHHHGGGEEEEEEEEEETTEE-GGG-EEEESHIIIIIS-TTT-----------PPPPP-